Protein AF-A0A1U7GJU7-F1 (afdb_monomer)

Sequence (180 aa):
MIVLPRELLAAWSGSEGEPTSQEFPFGPDYARACQADHPAALLQVGSGLGLVVGAQEHLYPVHWIDLPAQEGVALVGWMYGDDDASFEVAALLEQDGPGWRCLDPRIDLLGGELLLLHAADIGSDLDELETFGELQAMIADAIPIRLKPGAYKLEIMEVGGDLDEDSLGCLLCRWLPADR

Foldseek 3Di:
DKKDQLVLLLQAFAWDDDPPDPPTPGGPQLVVLLVADPQKAWDDGPPFIMIRHQSPADWWQWDKDQDPQAQWIKIKTFRADDPVCPVVVNVVSNDDDDQKDWNFLKGFRQPQKMKDADSNERSPQADEDPDDDIDDHDHSYIDMDGHPGAIWTKIKGFPDPDPDNHD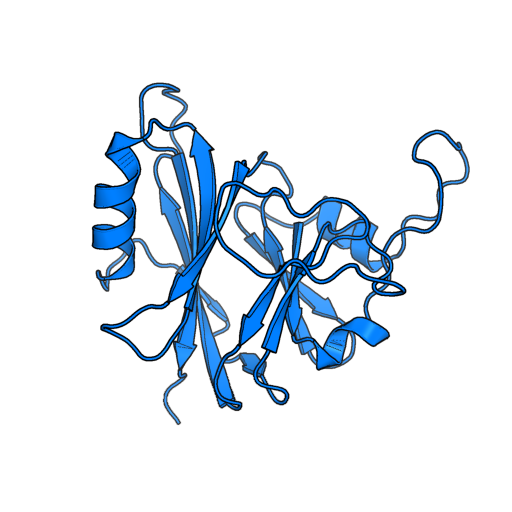TTMIMIMTGHRDD

Mean predicted aligned error: 7.02 Å

Solvent-accessible surface area (backbone atoms only — not comparable to full-atom values): 10029 Å² total; per-residue (Å²): 60,31,37,34,43,56,86,37,35,90,50,44,39,17,36,74,78,67,96,84,51,96,78,63,57,62,16,73,51,24,54,49,43,64,68,43,56,82,75,56,32,79,40,82,31,71,96,46,67,27,41,34,36,42,53,88,48,72,50,54,44,34,49,80,43,80,38,90,92,50,86,34,42,30,42,43,28,24,62,41,64,62,83,75,50,56,63,58,51,56,56,55,73,72,53,85,59,91,68,56,43,76,78,40,75,67,46,79,32,81,80,13,37,40,29,35,27,21,42,51,33,52,69,67,86,60,48,73,55,88,75,88,75,79,38,62,53,43,76,50,32,28,44,70,48,82,54,76,58,45,44,23,22,34,32,35,34,78,42,51,94,61,94,52,78,92,42,60,22,34,42,39,37,35,41,35,67,36,84,133

Radius of gyration: 15.88 Å; Cα contacts (8 Å, |Δi|>4): 392; chains: 1; bounding box: 35×41×46 Å

Nearest PDB structures (foldseek):
  7agf-assembly1_A  TM=4.950E-01  e=2.795E+00  Human adenovirus 7
  5ur4-assembly1_A  TM=2.146E-01  e=2.795E+00  Arabidopsis thaliana

Structure (mmCIF, N/CA/C/O backbone):
data_AF-A0A1U7GJU7-F1
#
_entry.id   AF-A0A1U7GJU7-F1
#
loop_
_atom_site.group_PDB
_atom_site.id
_atom_site.type_symbol
_atom_site.label_atom_id
_atom_site.label_alt_id
_atom_site.label_comp_id
_atom_site.label_asym_id
_atom_site.label_entity_id
_atom_site.label_seq_id
_atom_site.pdbx_PDB_ins_code
_atom_site.Cartn_x
_atom_site.Cartn_y
_atom_site.Cartn_z
_atom_site.occupancy
_atom_site.B_iso_or_equiv
_atom_site.auth_seq_id
_atom_site.auth_comp_id
_atom_site.auth_asym_id
_atom_site.auth_atom_id
_atom_site.pdbx_PDB_model_num
ATOM 1 N N . MET A 1 1 ? 5.448 4.996 -5.728 1.00 90.62 1 MET A N 1
ATOM 2 C CA . MET A 1 1 ? 5.725 3.698 -5.058 1.00 90.62 1 MET A CA 1
ATOM 3 C C . MET A 1 1 ? 4.500 2.802 -5.143 1.00 90.62 1 MET A C 1
ATOM 5 O O . MET A 1 1 ? 3.437 3.281 -5.533 1.00 90.62 1 MET A O 1
ATOM 9 N N . ILE A 1 2 ? 4.636 1.527 -4.781 1.00 93.88 2 ILE A N 1
ATOM 10 C CA . ILE A 1 2 ? 3.506 0.603 -4.680 1.00 93.88 2 ILE A CA 1
ATOM 11 C C . ILE A 1 2 ? 3.569 -0.219 -3.391 1.00 93.88 2 ILE A C 1
ATOM 13 O O . ILE A 1 2 ? 4.644 -0.638 -2.972 1.00 93.88 2 ILE A O 1
ATOM 17 N N . VAL A 1 3 ? 2.409 -0.450 -2.780 1.00 95.62 3 VAL A N 1
ATOM 18 C CA . VAL A 1 3 ? 2.201 -1.433 -1.720 1.00 95.62 3 VAL A CA 1
ATOM 19 C C . VAL A 1 3 ? 1.505 -2.660 -2.301 1.00 95.62 3 VAL A C 1
ATOM 21 O O . VAL A 1 3 ? 0.450 -2.534 -2.927 1.00 95.62 3 VAL A O 1
ATOM 24 N N . LEU A 1 4 ? 2.060 -3.847 -2.066 1.00 95.19 4 LEU A N 1
ATOM 25 C CA . LEU A 1 4 ? 1.534 -5.117 -2.568 1.00 95.19 4 LEU A CA 1
ATOM 26 C C . LEU A 1 4 ? 1.460 -6.174 -1.461 1.00 95.19 4 LEU A C 1
ATOM 28 O O . LEU A 1 4 ? 2.425 -6.326 -0.716 1.00 95.19 4 LEU A O 1
ATOM 32 N N . PRO A 1 5 ? 0.379 -6.971 -1.381 1.00 96.12 5 PRO A N 1
ATOM 33 C CA . PRO A 1 5 ? 0.428 -8.265 -0.706 1.00 96.12 5 PRO A CA 1
ATOM 34 C C . PRO A 1 5 ? 1.553 -9.120 -1.293 1.00 96.12 5 PRO A C 1
ATOM 36 O O . PRO A 1 5 ? 1.657 -9.238 -2.520 1.00 96.12 5 PRO A O 1
ATOM 39 N N . ARG A 1 6 ? 2.390 -9.726 -0.443 1.00 95.06 6 ARG A N 1
ATOM 40 C CA . ARG A 1 6 ? 3.557 -10.494 -0.912 1.00 95.06 6 ARG A CA 1
ATOM 41 C C . ARG A 1 6 ? 3.173 -11.594 -1.897 1.00 95.06 6 ARG A C 1
ATOM 43 O O . ARG A 1 6 ? 3.890 -11.841 -2.862 1.00 95.06 6 ARG A O 1
ATOM 50 N N . GLU A 1 7 ? 2.044 -12.255 -1.680 1.00 95.06 7 GLU A N 1
ATOM 51 C CA . GLU A 1 7 ? 1.546 -13.315 -2.556 1.00 95.06 7 GLU A CA 1
ATOM 52 C C . GLU A 1 7 ? 1.289 -12.857 -4.003 1.00 95.06 7 GLU A C 1
ATOM 54 O O . GLU A 1 7 ? 1.244 -13.694 -4.904 1.00 95.06 7 GLU A O 1
ATOM 59 N N . LEU A 1 8 ? 1.151 -11.549 -4.244 1.00 94.69 8 LEU A N 1
ATOM 60 C CA . LEU A 1 8 ? 0.961 -10.974 -5.577 1.00 94.69 8 LEU A CA 1
ATOM 61 C C . LEU A 1 8 ? 2.273 -10.552 -6.244 1.00 94.69 8 LEU A C 1
ATOM 63 O O . LEU A 1 8 ? 2.252 -10.211 -7.424 1.00 94.69 8 LEU A O 1
ATOM 67 N N . LEU A 1 9 ? 3.405 -10.601 -5.535 1.00 93.00 9 LEU A N 1
ATOM 68 C CA . LEU A 1 9 ? 4.695 -10.133 -6.044 1.00 93.00 9 LEU A CA 1
ATOM 69 C C . LEU A 1 9 ? 5.102 -10.842 -7.340 1.00 93.00 9 LEU A C 1
ATOM 71 O O . LEU A 1 9 ? 5.534 -10.202 -8.286 1.00 93.00 9 LEU A O 1
ATOM 75 N N . ALA A 1 10 ? 4.870 -12.153 -7.433 1.00 91.50 10 ALA A N 1
ATOM 76 C CA . ALA A 1 10 ? 5.176 -12.926 -8.638 1.00 91.50 10 ALA A CA 1
ATOM 77 C C . ALA A 1 10 ? 4.308 -12.554 -9.859 1.00 91.50 10 ALA A C 1
ATOM 79 O O . ALA A 1 10 ? 4.615 -12.964 -10.976 1.00 91.50 10 ALA A O 1
ATOM 80 N N . ALA A 1 11 ? 3.201 -11.835 -9.652 1.00 92.00 11 ALA A N 1
ATOM 81 C CA . ALA A 1 11 ? 2.339 -11.333 -10.716 1.00 92.00 11 ALA A CA 1
ATOM 82 C C . ALA A 1 11 ? 2.617 -9.861 -11.062 1.00 92.00 11 ALA A C 1
ATOM 84 O O . ALA A 1 11 ? 2.033 -9.355 -12.020 1.00 92.00 11 ALA A O 1
ATOM 85 N N . TRP A 1 12 ? 3.466 -9.179 -10.290 1.00 92.00 12 TRP A N 1
ATOM 86 C CA . TRP A 1 12 ? 3.839 -7.793 -10.527 1.00 92.00 12 TRP A CA 1
ATOM 87 C C . TRP A 1 12 ? 4.793 -7.684 -11.716 1.00 92.00 12 TRP A C 1
ATOM 89 O O . TRP A 1 12 ? 5.810 -8.369 -11.768 1.00 92.00 12 TRP A O 1
ATOM 99 N N . SER A 1 13 ? 4.465 -6.817 -12.676 1.00 87.25 13 SER A N 1
ATOM 100 C CA . SER A 1 13 ? 5.315 -6.547 -13.840 1.00 87.25 13 SER A CA 1
ATOM 101 C C . SER A 1 13 ? 5.858 -5.116 -13.811 1.00 87.25 13 SER A C 1
ATOM 103 O O . SER A 1 13 ? 5.287 -4.207 -14.428 1.00 87.25 13 SER A O 1
ATOM 105 N N . GLY A 1 14 ? 6.965 -4.933 -13.086 1.00 83.25 14 GLY A N 1
ATOM 106 C CA . GLY A 1 14 ? 7.751 -3.697 -13.062 1.00 83.25 14 GLY A CA 1
ATOM 107 C C . GLY A 1 14 ? 8.626 -3.497 -14.297 1.00 83.25 14 GLY A C 1
ATOM 108 O O . GLY A 1 14 ? 8.368 -4.065 -15.353 1.00 83.25 14 GLY A O 1
ATOM 109 N N . SER A 1 15 ? 9.673 -2.683 -14.194 1.00 74.31 15 SER A N 1
ATOM 110 C CA . SER A 1 15 ? 10.503 -2.319 -15.343 1.00 74.31 15 SER A CA 1
ATOM 111 C C . SER A 1 15 ? 11.876 -2.983 -15.335 1.00 74.31 15 SER A C 1
ATOM 113 O O . SER A 1 15 ? 12.668 -2.763 -14.425 1.00 74.31 15 SER A O 1
ATOM 115 N N . GLU A 1 16 ? 12.212 -3.705 -16.405 1.00 59.88 16 GLU A N 1
ATOM 116 C CA . GLU A 1 16 ? 13.584 -4.159 -16.665 1.00 59.88 16 GLU A CA 1
ATOM 117 C C . GLU A 1 16 ? 14.348 -3.093 -17.480 1.00 59.88 16 GLU A C 1
ATOM 119 O O . GLU A 1 16 ? 13.923 -2.731 -18.579 1.00 59.88 16 GLU A O 1
ATOM 124 N N . GLY A 1 17 ? 15.485 -2.593 -16.972 1.00 52.53 17 GLY A N 1
ATOM 125 C CA . GLY A 1 17 ? 16.447 -1.780 -17.742 1.00 52.53 17 GLY A CA 1
ATOM 126 C C . GLY A 1 17 ? 16.810 -0.404 -17.158 1.00 52.53 17 GLY A C 1
ATOM 127 O O . GLY A 1 17 ? 16.185 0.091 -16.224 1.00 52.53 17 GLY A O 1
ATOM 128 N N . GLU A 1 18 ? 17.847 0.232 -17.722 1.00 47.56 18 GLU A N 1
ATOM 129 C CA . GLU A 1 18 ? 18.255 1.597 -17.351 1.00 47.56 18 GLU A CA 1
ATOM 130 C C . GLU A 1 18 ? 17.304 2.659 -17.957 1.00 47.56 18 GLU A C 1
ATOM 132 O O . GLU A 1 18 ? 16.981 2.568 -19.149 1.00 47.56 18 GLU A O 1
ATOM 137 N N . PRO A 1 19 ? 16.919 3.716 -17.204 1.00 51.31 19 PRO A N 1
ATOM 138 C CA . PRO A 1 19 ? 15.978 4.768 -17.639 1.00 51.31 19 PRO A CA 1
ATOM 139 C C . PRO A 1 19 ? 16.387 5.563 -18.893 1.00 51.31 19 PRO A C 1
ATOM 141 O O . PRO A 1 19 ? 15.642 6.421 -19.361 1.00 51.31 19 PRO A O 1
ATOM 144 N N . THR A 1 20 ? 17.598 5.345 -19.407 1.00 50.84 20 THR A N 1
ATOM 145 C CA . THR A 1 20 ? 18.240 6.134 -20.467 1.00 50.84 20 THR A CA 1
ATOM 146 C C . THR A 1 20 ? 18.058 5.549 -21.872 1.00 50.84 20 THR A C 1
ATOM 148 O O . THR A 1 20 ? 18.426 6.201 -22.852 1.00 50.84 20 THR A O 1
ATOM 151 N N . SER A 1 21 ? 17.491 4.345 -22.011 1.00 50.53 21 SER A N 1
ATOM 152 C CA . SER A 1 21 ? 17.296 3.706 -23.319 1.00 50.53 21 SER A CA 1
ATOM 153 C C . SER A 1 21 ? 15.966 4.117 -23.974 1.00 50.53 21 SER A C 1
ATOM 155 O O . SER A 1 21 ? 14.909 4.099 -23.352 1.00 50.53 21 SER A O 1
ATOM 157 N N . GLN A 1 22 ? 16.000 4.491 -25.260 1.00 48.44 22 GLN A N 1
ATOM 158 C CA . GLN A 1 22 ? 14.811 4.890 -26.043 1.00 48.44 22 GLN A CA 1
ATOM 159 C C . GLN A 1 22 ? 13.812 3.741 -26.296 1.00 48.44 22 GLN A C 1
ATOM 161 O O . GLN A 1 22 ? 12.714 3.987 -26.787 1.00 48.44 22 GLN A O 1
ATOM 166 N N . GLU A 1 23 ? 14.181 2.506 -25.952 1.00 48.69 23 GLU A N 1
ATOM 167 C CA . GLU A 1 23 ? 13.377 1.288 -26.107 1.00 48.69 23 GLU A CA 1
ATOM 168 C C . GLU A 1 23 ? 12.967 0.709 -24.745 1.00 48.69 23 GLU A C 1
ATOM 170 O O . GLU A 1 23 ? 12.904 -0.502 -24.588 1.00 48.69 23 GLU A O 1
ATOM 175 N N . PHE A 1 24 ? 12.727 1.563 -23.747 1.00 52.66 24 PHE A N 1
ATOM 176 C CA . PHE A 1 24 ? 12.347 1.154 -22.395 1.00 52.66 24 PHE A CA 1
ATOM 177 C C . PHE A 1 24 ? 11.004 0.398 -22.415 1.00 52.66 24 PHE A C 1
ATOM 179 O O . PHE A 1 24 ? 9.957 1.027 -22.625 1.00 52.66 24 PHE A O 1
ATOM 186 N N . PRO A 1 25 ? 10.967 -0.933 -22.210 1.00 54.44 25 PRO A N 1
ATOM 187 C CA . PRO A 1 25 ? 9.707 -1.618 -22.035 1.00 54.44 25 PRO A CA 1
ATOM 188 C C . PRO A 1 25 ? 9.286 -1.360 -20.590 1.00 54.44 25 PRO A C 1
ATOM 190 O O . PRO A 1 25 ? 9.657 -2.103 -19.686 1.00 54.44 25 PRO A O 1
ATOM 193 N N . PHE A 1 26 ? 8.531 -0.282 -20.356 1.00 58.38 26 PHE A N 1
ATOM 194 C CA . PHE A 1 26 ? 7.799 -0.155 -19.100 1.00 58.38 26 PHE A CA 1
ATOM 195 C C . PHE A 1 26 ? 7.016 -1.455 -18.924 1.00 58.38 26 PHE A C 1
ATOM 197 O O . PHE A 1 26 ? 6.194 -1.790 -19.787 1.00 58.38 26 PHE A O 1
ATOM 204 N N . GLY A 1 27 ? 7.253 -2.194 -17.841 1.00 66.31 27 GLY A N 1
ATOM 205 C CA . GLY A 1 27 ? 6.335 -3.270 -17.505 1.00 66.31 27 GLY A CA 1
ATOM 206 C C . GLY A 1 27 ? 4.918 -2.710 -17.458 1.00 66.31 27 GLY A C 1
ATOM 207 O O . GLY A 1 27 ? 4.721 -1.560 -17.035 1.00 66.31 27 GLY A O 1
ATOM 208 N N . PRO A 1 28 ? 3.923 -3.471 -17.937 1.00 77.44 28 PRO A N 1
ATOM 209 C CA . PRO A 1 28 ? 2.564 -2.967 -18.078 1.00 77.44 28 PRO A CA 1
ATOM 210 C C . PRO A 1 28 ? 2.006 -2.431 -16.755 1.00 77.44 28 PRO A C 1
ATOM 212 O O . PRO A 1 28 ? 1.218 -1.485 -16.777 1.00 77.44 28 PRO A O 1
ATOM 215 N N . ASP A 1 29 ? 2.440 -2.968 -15.612 1.00 88.31 29 ASP A N 1
ATOM 216 C CA . ASP A 1 29 ? 1.970 -2.509 -14.309 1.00 88.31 29 ASP A CA 1
ATOM 217 C C . ASP A 1 29 ? 2.694 -1.250 -13.822 1.00 88.31 29 ASP A C 1
ATOM 219 O O . ASP A 1 29 ? 2.040 -0.361 -13.275 1.00 88.31 29 ASP A O 1
ATOM 223 N N . TYR A 1 30 ? 3.995 -1.098 -14.099 1.00 89.00 30 TYR A N 1
ATOM 224 C CA . TYR A 1 30 ? 4.699 0.154 -13.808 1.00 89.00 30 TYR A CA 1
ATOM 225 C C . TYR A 1 30 ? 4.133 1.328 -14.622 1.00 89.00 30 TYR A C 1
ATOM 227 O O . TYR A 1 30 ? 3.833 2.379 -14.058 1.00 89.00 30 TYR A O 1
ATOM 235 N N . ALA A 1 31 ? 3.887 1.140 -15.925 1.00 86.94 31 ALA A N 1
ATOM 236 C CA . ALA A 1 31 ? 3.267 2.172 -16.764 1.00 86.94 31 ALA A CA 1
ATOM 237 C C . ALA A 1 31 ? 1.892 2.605 -16.230 1.00 86.94 31 ALA A C 1
ATOM 239 O O . ALA A 1 31 ? 1.571 3.795 -16.215 1.00 86.94 31 ALA A O 1
ATOM 240 N N . ARG A 1 32 ? 1.088 1.640 -15.764 1.00 90.06 32 ARG A N 1
ATOM 241 C CA . ARG A 1 32 ? -0.196 1.909 -15.106 1.00 90.06 32 ARG A CA 1
ATOM 242 C C . ARG A 1 32 ? -0.018 2.655 -13.787 1.00 90.06 32 ARG A C 1
ATOM 244 O O . ARG A 1 32 ? -0.792 3.564 -13.515 1.00 90.06 32 ARG A O 1
ATOM 251 N N . ALA A 1 33 ? 0.989 2.309 -12.987 1.00 90.56 33 ALA A N 1
ATOM 252 C CA . ALA A 1 33 ? 1.286 3.001 -11.735 1.00 90.56 33 ALA A CA 1
ATOM 253 C C . ALA A 1 33 ? 1.692 4.464 -11.962 1.00 90.56 33 ALA A C 1
ATOM 255 O O . ALA A 1 33 ? 1.260 5.333 -11.211 1.00 90.56 33 ALA A O 1
ATOM 256 N N . CYS A 1 34 ? 2.429 4.767 -13.034 1.00 88.38 34 CYS A N 1
ATOM 257 C CA . CYS A 1 34 ? 2.734 6.148 -13.426 1.00 88.38 34 CYS A CA 1
ATOM 258 C C . CYS A 1 34 ? 1.497 6.960 -13.851 1.00 88.38 34 CYS A C 1
ATOM 260 O O . CYS A 1 34 ? 1.550 8.185 -13.859 1.00 88.38 34 CYS A O 1
ATOM 262 N N . GLN A 1 35 ? 0.403 6.298 -14.236 1.00 89.69 35 GLN A N 1
ATOM 263 C CA . GLN A 1 35 ? -0.852 6.926 -14.674 1.00 89.69 35 GLN A CA 1
ATOM 264 C C . GLN A 1 35 ? -1.945 6.874 -13.598 1.00 89.69 35 GLN A C 1
ATOM 266 O O . GLN A 1 35 ? -3.096 7.203 -13.877 1.00 89.69 35 GLN A O 1
ATOM 271 N N . ALA A 1 36 ? -1.606 6.420 -12.391 1.00 91.56 36 ALA A N 1
ATOM 272 C CA . ALA A 1 36 ? -2.541 6.284 -11.289 1.00 91.56 36 ALA A CA 1
ATOM 273 C C . ALA A 1 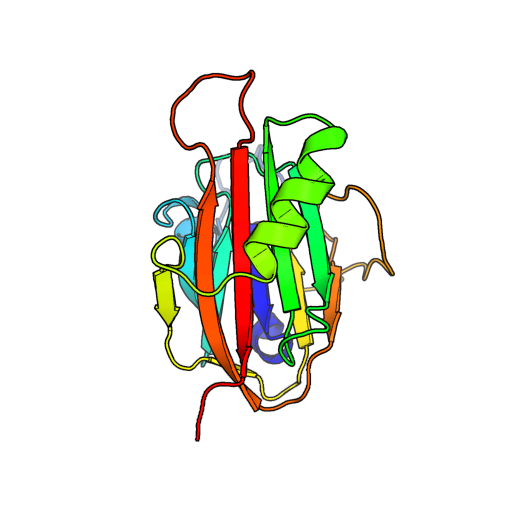36 ? -3.082 7.642 -10.811 1.00 91.56 36 ALA A C 1
ATOM 275 O O . ALA A 1 36 ? -2.379 8.658 -10.824 1.00 91.56 36 ALA A O 1
ATOM 276 N N . ASP A 1 37 ? -4.330 7.629 -10.344 1.00 89.38 37 ASP A N 1
ATOM 277 C CA . ASP A 1 37 ? -4.980 8.797 -9.755 1.00 89.38 37 ASP A CA 1
ATOM 278 C C . ASP A 1 37 ? -4.335 9.202 -8.414 1.00 89.38 37 ASP A C 1
ATOM 280 O O . ASP A 1 37 ? -3.863 8.366 -7.637 1.00 89.38 37 ASP A O 1
ATOM 284 N N . HIS A 1 38 ? -4.354 10.505 -8.129 1.00 85.00 38 HIS A N 1
ATOM 285 C CA . HIS A 1 38 ? -3.891 11.107 -6.876 1.00 85.00 38 HIS A CA 1
ATOM 286 C C . HIS A 1 38 ? -4.977 11.054 -5.773 1.00 85.00 38 HIS A C 1
ATOM 288 O O . HIS A 1 38 ? -6.169 11.108 -6.099 1.00 85.00 38 HIS A O 1
ATOM 294 N N . PRO A 1 39 ? -4.628 10.991 -4.468 1.00 88.44 39 PRO A N 1
ATOM 295 C CA . PRO A 1 39 ? -3.285 10.796 -3.886 1.00 88.44 39 PRO A CA 1
ATOM 296 C C . PRO A 1 39 ? -2.826 9.338 -3.846 1.00 88.44 39 PRO A C 1
ATOM 298 O O . PRO A 1 39 ? -1.635 9.047 -3.715 1.00 88.44 39 PRO A O 1
ATOM 301 N N . ALA A 1 40 ? -3.773 8.415 -3.984 1.00 93.44 40 ALA A N 1
ATOM 302 C CA . ALA A 1 40 ? -3.517 6.992 -4.057 1.00 93.44 40 ALA A CA 1
ATOM 303 C C . ALA A 1 40 ? -4.595 6.304 -4.895 1.00 93.44 40 ALA A C 1
ATOM 305 O O . ALA A 1 40 ? -5.772 6.687 -4.850 1.00 93.44 40 ALA A O 1
ATOM 306 N N . ALA A 1 41 ? -4.199 5.250 -5.605 1.00 94.94 41 ALA A N 1
ATOM 307 C CA . ALA A 1 41 ? -5.096 4.473 -6.449 1.00 94.94 41 ALA A CA 1
ATOM 308 C C . ALA A 1 41 ? -4.827 2.975 -6.336 1.00 94.94 41 ALA A C 1
ATOM 310 O O . ALA A 1 41 ? -3.704 2.532 -6.093 1.00 94.94 41 ALA A O 1
ATOM 311 N N . LEU A 1 42 ? -5.876 2.191 -6.561 1.00 96.25 42 LEU A N 1
ATOM 312 C CA . LEU A 1 42 ? -5.792 0.739 -6.591 1.00 96.25 42 LEU A CA 1
ATOM 313 C C . LEU A 1 42 ? -5.520 0.241 -8.003 1.00 96.25 42 LEU A C 1
ATOM 315 O O . LEU A 1 42 ? -6.125 0.694 -8.974 1.00 96.25 42 LEU A O 1
ATOM 319 N N . LEU A 1 43 ? -4.637 -0.745 -8.100 1.00 95.00 43 LEU A N 1
ATOM 320 C CA . LEU A 1 43 ? -4.306 -1.442 -9.330 1.00 95.00 43 LEU A CA 1
ATOM 321 C C . LEU A 1 43 ? -4.556 -2.937 -9.164 1.00 95.00 43 LEU A C 1
ATOM 323 O O . LEU A 1 43 ? -4.104 -3.547 -8.201 1.00 95.00 43 LEU A O 1
ATOM 327 N N . GLN A 1 44 ? -5.211 -3.551 -10.149 1.00 95.06 44 GLN A N 1
ATOM 328 C CA . GLN A 1 44 ? -5.302 -5.008 -10.230 1.00 95.06 44 GLN A CA 1
ATOM 329 C C . GLN A 1 44 ? -3.921 -5.610 -10.531 1.00 95.06 44 GLN A C 1
ATOM 331 O O . GLN A 1 44 ? -3.320 -5.265 -11.553 1.00 95.06 44 GLN A O 1
ATOM 336 N N . VAL A 1 45 ? -3.447 -6.522 -9.681 1.00 93.88 45 VAL A N 1
ATOM 337 C CA . VAL A 1 45 ? -2.179 -7.254 -9.834 1.00 93.88 45 VAL A CA 1
ATOM 338 C C . VAL A 1 45 ? -2.455 -8.737 -9.627 1.00 93.88 45 VAL A C 1
ATOM 340 O O . VAL A 1 45 ? -2.878 -9.164 -8.551 1.00 93.88 45 VAL A O 1
ATOM 343 N N . GLY A 1 46 ? -2.283 -9.537 -10.681 1.00 92.56 46 GLY A N 1
ATOM 344 C CA . GLY A 1 46 ? -2.715 -10.935 -10.672 1.00 92.56 46 GLY A CA 1
ATOM 345 C C . GLY A 1 46 ? -4.181 -11.068 -10.237 1.00 92.56 46 GL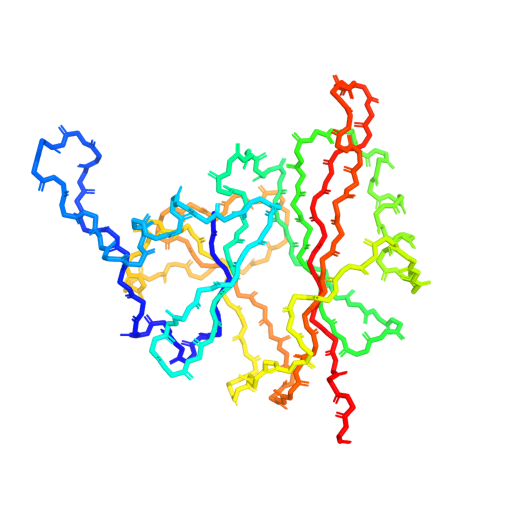Y A C 1
ATOM 346 O O . GLY A 1 46 ? -5.077 -10.463 -10.829 1.00 92.56 46 GLY A O 1
ATOM 347 N N . SER A 1 47 ? -4.428 -11.845 -9.181 1.00 93.06 47 SER A N 1
ATOM 348 C CA . SER A 1 47 ? -5.764 -12.073 -8.617 1.00 93.06 47 SER A CA 1
ATOM 349 C C . SER A 1 47 ? -6.189 -11.080 -7.530 1.00 93.06 47 SER A C 1
ATOM 351 O O . SER A 1 47 ? -7.284 -11.235 -6.998 1.00 93.06 47 SER A O 1
ATOM 353 N N . GLY A 1 48 ? -5.361 -10.094 -7.175 1.00 94.62 48 GLY A N 1
ATOM 354 C CA . GLY A 1 48 ? -5.641 -9.160 -6.082 1.00 94.62 48 GLY A CA 1
ATOM 355 C C . GLY A 1 48 ? -5.340 -7.703 -6.427 1.00 94.62 48 GLY A C 1
ATOM 356 O O . GLY A 1 48 ? -5.241 -7.331 -7.596 1.00 94.62 48 GLY A O 1
ATOM 357 N N . LEU A 1 49 ? -5.226 -6.872 -5.394 1.00 96.25 49 LEU A N 1
ATOM 358 C CA . LEU A 1 49 ? -5.065 -5.426 -5.523 1.00 96.25 49 LEU A CA 1
ATOM 359 C C . LEU A 1 49 ? -3.741 -4.962 -4.910 1.00 96.25 49 LEU A C 1
ATOM 361 O O . LEU A 1 49 ? -3.360 -5.408 -3.828 1.00 96.25 49 LEU A O 1
ATOM 365 N N . GLY A 1 50 ? -3.075 -4.040 -5.600 1.00 95.94 50 GLY A N 1
ATOM 366 C CA . GLY A 1 50 ? -1.973 -3.230 -5.090 1.00 95.94 50 GLY A CA 1
ATOM 367 C C . GLY A 1 50 ? -2.387 -1.773 -4.930 1.00 95.94 50 GLY A C 1
ATOM 368 O O . GLY A 1 50 ? -3.244 -1.288 -5.669 1.00 95.94 50 GLY A O 1
ATOM 369 N N . LEU A 1 51 ? -1.770 -1.069 -3.986 1.00 96.94 51 LEU A N 1
ATOM 370 C CA . LEU A 1 51 ? -1.994 0.355 -3.751 1.00 96.94 51 LEU A CA 1
ATOM 371 C C . LEU A 1 51 ? -0.813 1.161 -4.288 1.00 96.94 51 LEU A C 1
ATOM 373 O O . LEU A 1 51 ? 0.301 1.043 -3.788 1.00 96.94 51 LEU A O 1
ATOM 377 N N . VAL A 1 52 ? -1.059 2.017 -5.270 1.00 95.19 52 VAL A N 1
ATOM 378 C CA . VAL A 1 52 ? -0.081 2.999 -5.740 1.00 95.19 52 VAL A CA 1
ATOM 379 C C . VAL A 1 52 ? -0.187 4.253 -4.886 1.00 95.19 52 VAL A C 1
ATOM 381 O O . VAL A 1 52 ? -1.284 4.768 -4.680 1.00 95.19 52 VAL A O 1
ATOM 384 N N . VAL A 1 5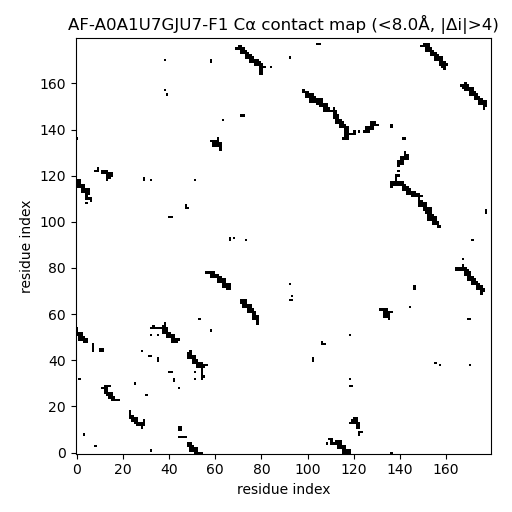3 ? 0.960 4.751 -4.427 1.00 92.44 53 VAL A N 1
ATOM 385 C CA . VAL A 1 53 ? 1.090 6.000 -3.660 1.00 92.44 53 VAL A CA 1
ATOM 386 C C . VAL A 1 53 ? 2.194 6.870 -4.255 1.00 92.44 53 VAL A C 1
ATOM 388 O O . VAL A 1 53 ? 3.196 6.343 -4.756 1.00 92.44 53 VAL A O 1
ATOM 391 N N . GLY A 1 54 ? 2.029 8.194 -4.199 1.00 84.44 54 GLY A N 1
ATOM 392 C CA . GLY A 1 54 ? 3.040 9.144 -4.682 1.00 84.44 54 GLY A CA 1
ATOM 393 C C . GLY A 1 54 ? 3.308 9.022 -6.185 1.00 84.44 54 GLY A C 1
ATOM 394 O O . GLY A 1 54 ? 4.458 8.968 -6.611 1.00 84.44 54 GLY A O 1
ATOM 395 N N . ALA A 1 55 ? 2.251 8.863 -6.993 1.00 83.31 55 ALA A N 1
ATOM 396 C CA . ALA A 1 55 ? 2.373 8.820 -8.455 1.00 83.31 55 ALA A CA 1
ATOM 397 C C . ALA A 1 55 ? 2.651 10.210 -9.057 1.00 83.31 55 ALA A C 1
ATOM 399 O O . ALA A 1 55 ? 3.333 10.311 -10.072 1.00 83.31 55 ALA A O 1
ATOM 400 N N . GLN A 1 56 ? 2.124 11.265 -8.426 1.00 78.75 56 GLN A N 1
ATOM 401 C CA . GLN A 1 56 ? 2.249 12.661 -8.871 1.00 78.75 56 GLN A CA 1
ATOM 402 C C . GLN A 1 56 ? 2.952 13.559 -7.839 1.00 78.75 56 GLN A C 1
ATOM 404 O O . GLN A 1 56 ? 3.352 14.665 -8.179 1.00 78.75 56 GLN A O 1
ATOM 409 N N . GLU A 1 57 ? 3.146 13.054 -6.619 1.00 77.44 57 GLU A N 1
ATOM 410 C CA . GLU A 1 57 ? 3.769 13.740 -5.484 1.00 77.44 57 GLU A CA 1
ATOM 411 C C . GLU A 1 57 ? 4.972 12.924 -4.997 1.00 77.44 57 GLU A C 1
ATOM 413 O O . GLU A 1 57 ? 4.918 11.688 -4.943 1.00 77.44 57 GLU A O 1
ATOM 418 N N . HIS A 1 58 ? 6.054 13.603 -4.619 1.00 78.38 58 HIS A N 1
ATOM 419 C CA . HIS A 1 58 ? 7.197 12.949 -3.991 1.00 78.38 58 HIS A CA 1
ATOM 420 C C . HIS A 1 58 ? 6.892 12.705 -2.513 1.00 78.38 58 HIS A C 1
ATOM 422 O O . HIS A 1 58 ? 6.796 13.645 -1.736 1.00 78.38 58 HIS A O 1
ATOM 428 N N . LEU A 1 59 ? 6.758 11.433 -2.130 1.00 83.81 59 LEU A N 1
ATOM 429 C CA . LEU A 1 59 ? 6.581 11.042 -0.733 1.00 83.81 59 LEU A CA 1
ATOM 430 C C . LEU A 1 59 ? 7.930 10.643 -0.127 1.00 83.81 59 LEU A C 1
ATOM 432 O O . LEU A 1 59 ? 8.502 9.622 -0.521 1.00 83.81 59 LEU A O 1
ATOM 436 N N . TYR A 1 60 ? 8.427 11.435 0.818 1.00 81.50 60 TYR A N 1
ATOM 437 C CA . TYR A 1 60 ? 9.620 11.157 1.606 1.00 81.50 60 TYR A CA 1
ATOM 438 C C . TYR A 1 60 ? 9.644 11.958 2.925 1.00 81.50 60 TYR A C 1
ATOM 440 O O . TYR A 1 60 ? 9.471 13.174 2.883 1.00 81.50 60 TYR A O 1
ATOM 448 N N . PRO A 1 61 ? 9.946 11.328 4.076 1.00 83.38 61 PRO A N 1
ATOM 449 C CA . PRO A 1 61 ? 10.150 9.890 4.263 1.00 83.38 61 PRO A CA 1
ATOM 450 C C . PRO A 1 61 ? 8.855 9.077 4.118 1.00 83.38 61 PRO A C 1
ATOM 452 O O . PRO A 1 61 ? 7.759 9.631 4.066 1.00 83.38 61 PRO A O 1
ATOM 455 N N . VAL A 1 62 ? 8.969 7.746 4.041 1.00 85.31 62 VAL A N 1
ATOM 456 C CA . VAL A 1 62 ? 7.818 6.831 4.054 1.00 85.31 62 VAL A CA 1
ATOM 457 C C . VAL A 1 62 ? 8.075 5.714 5.057 1.00 85.31 62 VAL A C 1
ATOM 459 O O . VAL A 1 62 ? 9.167 5.155 5.093 1.00 85.31 62 VAL A O 1
ATOM 462 N N . HIS A 1 63 ? 7.099 5.388 5.901 1.00 85.50 63 HIS A N 1
ATOM 463 C CA . HIS A 1 63 ? 7.276 4.332 6.896 1.00 85.50 63 HIS A CA 1
ATOM 464 C C . HIS A 1 63 ? 5.964 3.691 7.348 1.00 85.50 63 HIS A C 1
ATOM 466 O O . HIS A 1 63 ? 4.887 4.284 7.272 1.00 85.50 63 HIS A O 1
ATOM 472 N N . TRP A 1 64 ? 6.090 2.459 7.843 1.00 90.62 64 TRP A N 1
ATOM 473 C CA . TRP A 1 64 ? 5.015 1.711 8.484 1.00 90.62 64 TRP A CA 1
ATOM 474 C C . TRP A 1 64 ? 4.889 2.082 9.963 1.00 90.62 64 TRP A C 1
ATOM 476 O O . TRP A 1 64 ? 5.891 2.227 10.663 1.00 90.62 64 TRP A O 1
ATOM 486 N N . ILE A 1 65 ? 3.652 2.189 10.439 1.00 89.69 65 ILE A N 1
ATOM 487 C CA . ILE A 1 65 ? 3.290 2.421 11.836 1.00 89.69 65 ILE A CA 1
ATOM 488 C C . ILE A 1 65 ? 2.255 1.372 12.244 1.00 89.69 65 ILE A C 1
ATOM 490 O O . ILE A 1 65 ? 1.224 1.221 11.588 1.00 89.69 65 ILE A O 1
ATOM 494 N N . ASP A 1 66 ? 2.508 0.666 13.343 1.00 89.75 66 ASP A N 1
ATOM 495 C CA . ASP A 1 66 ? 1.498 -0.182 13.977 1.00 89.75 66 ASP A CA 1
ATOM 496 C C . ASP A 1 66 ? 0.416 0.688 14.624 1.00 89.75 66 ASP A C 1
ATOM 498 O O . ASP A 1 66 ? 0.724 1.673 15.295 1.00 89.75 66 ASP A O 1
ATOM 502 N N . LEU A 1 67 ? -0.853 0.308 14.479 1.00 87.69 67 LEU A N 1
ATOM 503 C CA . LEU A 1 67 ? -1.968 0.988 15.137 1.00 87.69 67 LEU A CA 1
ATOM 504 C C . LEU A 1 67 ? -2.312 0.229 16.432 1.00 87.69 67 LEU A C 1
ATOM 506 O O . LEU A 1 67 ? -2.991 -0.790 16.391 1.00 87.69 67 LEU A O 1
ATOM 510 N N . PRO A 1 68 ? -1.859 0.659 17.624 1.00 73.38 68 PRO A N 1
ATOM 511 C CA . PRO A 1 68 ? -2.097 -0.106 18.851 1.00 73.38 68 PRO A CA 1
ATOM 512 C C . PRO A 1 68 ? -3.564 -0.073 19.304 1.00 73.38 68 PRO A C 1
ATOM 514 O O . PRO A 1 68 ? -4.035 -1.013 19.943 1.00 73.38 68 PRO A O 1
ATOM 517 N N . ALA A 1 69 ? -4.293 1.002 18.985 1.00 77.44 69 ALA A N 1
ATOM 518 C CA . ALA A 1 69 ? -5.689 1.185 19.386 1.00 77.44 69 ALA A CA 1
ATOM 519 C C . ALA A 1 69 ? -6.698 0.438 18.488 1.00 77.44 69 ALA A C 1
ATOM 521 O O . ALA A 1 69 ? -7.830 0.200 18.909 1.00 77.44 69 ALA A O 1
ATOM 522 N N . GLN A 1 70 ? -6.304 0.057 17.269 1.00 77.50 70 GLN A N 1
ATOM 523 C CA . GLN A 1 70 ? -7.134 -0.642 16.282 1.00 77.50 70 GLN A CA 1
ATOM 524 C C . GLN A 1 70 ? -6.264 -1.724 15.629 1.00 77.50 70 GLN A C 1
ATOM 526 O O . GLN A 1 70 ? -5.229 -1.357 15.109 1.00 77.50 70 GLN A O 1
ATOM 531 N N . GLU A 1 71 ? -6.624 -3.019 15.638 1.00 83.12 71 GLU A N 1
ATOM 532 C CA . GLU A 1 71 ? -5.741 -4.113 15.156 1.00 83.12 71 GLU A CA 1
ATOM 533 C C . GLU A 1 71 ? -5.306 -3.970 13.670 1.00 83.12 71 GLU A C 1
ATOM 535 O O . GLU A 1 71 ? -5.810 -4.683 12.814 1.00 83.12 71 GLU A O 1
ATOM 540 N N . GLY A 1 72 ? -4.352 -3.104 13.326 1.00 89.94 72 GLY A N 1
ATOM 541 C CA . GLY A 1 72 ? -3.999 -2.782 11.942 1.00 89.94 72 GLY A CA 1
ATOM 542 C C . GLY A 1 72 ? -2.667 -2.051 11.808 1.00 89.94 72 GLY A C 1
ATOM 543 O O . GLY A 1 72 ? -1.932 -1.884 12.781 1.00 89.94 72 GLY A O 1
ATOM 544 N N . VAL A 1 73 ? -2.361 -1.620 10.585 1.00 93.75 73 VAL A N 1
ATOM 545 C CA . VAL A 1 73 ? -1.135 -0.870 10.269 1.00 93.75 73 VAL A CA 1
ATOM 546 C C . VAL A 1 73 ? -1.456 0.327 9.391 1.00 93.75 73 VAL A C 1
ATOM 548 O O . VAL A 1 73 ? -2.426 0.311 8.626 1.00 93.75 73 VAL A O 1
ATOM 551 N N . ALA A 1 74 ? -0.615 1.348 9.470 1.00 94.00 74 ALA A N 1
ATOM 552 C CA . ALA A 1 74 ? -0.650 2.504 8.600 1.00 94.00 74 ALA A CA 1
ATOM 553 C C . ALA A 1 74 ? 0.679 2.692 7.870 1.00 94.00 74 ALA A C 1
ATOM 555 O O . ALA A 1 74 ? 1.747 2.452 8.424 1.00 94.00 74 ALA A O 1
ATOM 556 N N . LEU A 1 75 ? 0.597 3.149 6.630 1.00 93.06 75 LEU A N 1
ATOM 557 C CA . LEU A 1 75 ? 1.689 3.749 5.890 1.00 93.06 75 LEU A CA 1
ATOM 558 C C . LEU A 1 75 ? 1.557 5.267 5.999 1.00 93.06 75 LEU A C 1
ATOM 560 O O . LEU A 1 75 ? 0.494 5.816 5.697 1.00 93.06 75 LEU A O 1
ATOM 564 N N . VAL A 1 76 ? 2.640 5.932 6.383 1.00 91.56 76 VAL A N 1
ATOM 565 C CA . VAL A 1 76 ? 2.750 7.392 6.388 1.00 91.56 76 VAL A CA 1
ATOM 566 C C . VAL A 1 76 ? 3.786 7.790 5.351 1.00 91.56 76 VAL A C 1
ATOM 568 O O . VAL A 1 76 ? 4.915 7.310 5.409 1.00 91.56 76 VAL A O 1
ATOM 571 N N . GLY A 1 77 ? 3.404 8.646 4.407 1.00 90.38 77 GLY A N 1
ATOM 572 C CA . GLY A 1 77 ? 4.308 9.273 3.446 1.00 90.38 77 GLY A CA 1
ATOM 573 C C . GLY A 1 77 ? 4.235 10.791 3.557 1.00 90.38 77 GLY A C 1
ATOM 574 O O . GLY A 1 77 ? 3.142 11.350 3.572 1.00 90.38 77 GLY A O 1
ATOM 575 N N . TRP A 1 78 ? 5.381 11.455 3.628 1.00 87.44 78 TRP A N 1
ATOM 576 C CA . TRP A 1 78 ? 5.465 12.904 3.823 1.00 87.44 78 TRP A CA 1
ATOM 577 C C . TRP A 1 78 ? 5.685 13.624 2.496 1.00 87.44 78 TRP A C 1
ATOM 579 O O . TRP A 1 78 ? 6.515 13.196 1.707 1.00 87.44 78 TRP A O 1
ATOM 589 N N . MET A 1 79 ? 4.944 14.698 2.243 1.00 85.38 79 MET A N 1
ATOM 590 C CA . MET A 1 79 ? 5.165 15.590 1.098 1.00 85.38 79 MET A CA 1
ATOM 591 C C . MET A 1 79 ? 6.017 16.791 1.527 1.00 85.38 79 MET A C 1
ATOM 593 O O . MET A 1 79 ? 6.974 17.151 0.848 1.00 85.38 79 MET A O 1
ATOM 597 N N . TYR A 1 80 ? 5.683 17.384 2.677 1.00 79.06 80 TYR A N 1
ATOM 598 C CA . TYR A 1 80 ? 6.392 18.496 3.315 1.00 79.06 80 TYR A CA 1
ATOM 599 C C . TYR A 1 80 ? 6.019 18.549 4.811 1.00 79.06 80 TYR A C 1
ATOM 601 O O . TYR A 1 80 ? 4.957 18.067 5.210 1.00 79.06 80 TYR A O 1
ATOM 609 N N . GLY A 1 81 ? 6.906 19.067 5.662 1.00 68.06 81 GLY A N 1
ATOM 610 C CA . GLY A 1 81 ? 6.704 19.136 7.115 1.00 68.06 81 GLY A CA 1
ATOM 611 C C . GLY A 1 81 ? 8.015 19.133 7.905 1.00 68.06 81 GLY A C 1
ATOM 612 O O . GLY A 1 81 ? 9.069 18.801 7.360 1.00 68.06 81 GLY A O 1
ATOM 613 N N . ASP A 1 82 ? 7.946 19.516 9.181 1.00 66.44 82 ASP A N 1
ATOM 614 C CA . ASP A 1 82 ? 9.060 19.467 10.133 1.00 66.44 82 ASP A CA 1
ATOM 615 C C . ASP A 1 82 ? 8.918 18.298 11.129 1.00 66.44 82 ASP A C 1
ATOM 617 O O . ASP A 1 82 ? 7.920 17.573 11.143 1.00 66.44 82 ASP A O 1
ATOM 621 N N . ASP A 1 83 ? 9.936 18.094 11.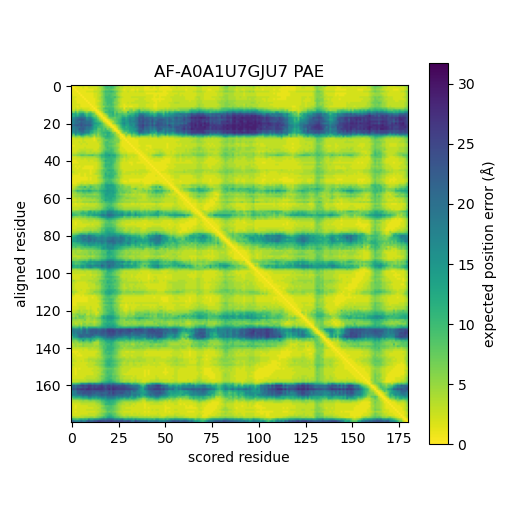968 1.00 64.44 83 ASP A N 1
ATOM 622 C CA . ASP A 1 83 ? 9.976 16.989 12.936 1.00 64.44 83 ASP A CA 1
ATOM 623 C C . ASP A 1 83 ? 8.802 17.031 13.944 1.00 64.44 83 ASP A C 1
ATOM 625 O O . ASP A 1 83 ? 8.341 15.979 14.410 1.00 64.44 83 ASP A O 1
ATOM 629 N N . ASP A 1 84 ? 8.288 18.229 14.256 1.00 64.75 84 ASP A N 1
ATOM 630 C CA . ASP A 1 84 ? 7.218 18.457 15.237 1.00 64.75 84 ASP A CA 1
ATOM 631 C C . ASP A 1 84 ? 5.852 17.943 14.738 1.00 64.75 84 ASP A C 1
ATOM 633 O O . ASP A 1 84 ? 4.996 17.546 15.541 1.00 64.75 84 ASP A O 1
ATOM 637 N N . ALA A 1 85 ? 5.668 17.825 13.421 1.00 68.88 85 ALA A N 1
ATOM 638 C CA . ALA A 1 85 ? 4.447 17.307 12.807 1.00 68.88 85 ALA A CA 1
ATOM 639 C C . ALA A 1 85 ? 4.178 15.811 13.087 1.00 68.88 85 ALA A C 1
ATOM 641 O O . ALA A 1 85 ? 3.059 15.318 12.904 1.00 68.88 85 ALA A O 1
ATOM 642 N N . SER A 1 86 ? 5.170 15.061 13.580 1.00 70.06 86 SER A N 1
ATOM 643 C CA . SER A 1 86 ? 5.031 13.625 13.879 1.00 70.06 86 SER A CA 1
ATOM 644 C C . SER A 1 86 ? 3.959 13.329 14.939 1.00 70.06 86 SER A C 1
ATOM 646 O O . SER A 1 86 ? 3.256 12.317 14.857 1.00 70.06 86 SER A O 1
ATOM 648 N N . PHE A 1 87 ? 3.803 14.210 15.936 1.00 67.81 87 PHE A N 1
ATOM 649 C CA . PHE A 1 87 ? 2.786 14.047 16.982 1.00 67.81 87 PHE A CA 1
ATOM 650 C C . PHE A 1 87 ? 1.366 14.255 16.437 1.00 67.81 87 PHE A C 1
ATOM 652 O O . PHE A 1 87 ? 0.430 13.564 16.845 1.00 67.81 87 PHE A O 1
ATOM 659 N N . GLU A 1 88 ? 1.208 15.175 15.486 1.00 78.88 88 GLU A N 1
ATOM 660 C CA . GLU A 1 88 ? -0.074 15.445 14.837 1.00 78.88 88 GLU A CA 1
ATOM 661 C C . GLU A 1 88 ? -0.524 14.252 13.988 1.00 78.88 88 GLU A C 1
ATOM 663 O O . GLU A 1 88 ? -1.683 13.842 14.065 1.00 78.88 88 GLU A O 1
ATOM 668 N N . VAL A 1 89 ? 0.403 13.616 13.263 1.00 84.62 89 VAL A N 1
ATOM 669 C CA . VAL A 1 89 ? 0.115 12.402 12.483 1.00 84.62 89 VAL A CA 1
ATOM 670 C C . VAL A 1 89 ? -0.350 11.251 13.373 1.00 84.62 89 VAL A C 1
ATOM 672 O O . VAL A 1 89 ? -1.345 10.601 13.052 1.00 84.62 89 VAL A O 1
ATOM 675 N N . ALA A 1 90 ? 0.307 11.013 14.512 1.00 83.19 90 ALA A N 1
ATOM 676 C CA . ALA A 1 90 ? -0.121 9.971 15.448 1.00 83.19 90 ALA A CA 1
ATOM 677 C C . ALA A 1 90 ? -1.566 10.201 15.926 1.00 83.19 90 ALA A C 1
ATOM 679 O O . ALA A 1 90 ? -2.382 9.278 15.915 1.00 83.19 90 ALA A O 1
ATOM 680 N N . ALA A 1 91 ? -1.916 11.449 16.254 1.00 83.44 91 ALA A N 1
ATOM 681 C CA . ALA A 1 91 ? -3.275 11.805 16.646 1.00 83.44 91 ALA A CA 1
ATOM 682 C C . ALA A 1 91 ? -4.295 11.619 15.506 1.00 83.44 91 ALA A C 1
ATOM 684 O O . ALA A 1 91 ? -5.432 11.232 15.771 1.00 83.44 91 ALA A O 1
ATOM 685 N N . LEU A 1 92 ? -3.915 11.874 14.249 1.00 87.75 92 LEU A N 1
ATOM 686 C CA . LEU A 1 92 ? -4.775 11.660 13.077 1.00 87.75 92 LEU A CA 1
ATOM 687 C C . LEU A 1 92 ? -5.011 10.172 12.788 1.00 87.75 92 LEU A C 1
ATOM 689 O O . LEU A 1 92 ? -6.119 9.786 12.412 1.00 87.75 92 LEU A O 1
ATOM 693 N N . LEU A 1 93 ? -3.997 9.329 12.996 1.00 88.00 93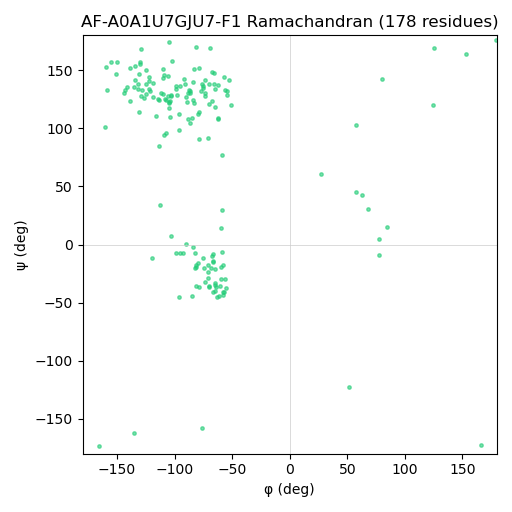 LEU A N 1
ATOM 694 C CA . LEU A 1 93 ? -4.099 7.877 12.824 1.00 88.00 93 LEU A CA 1
ATOM 695 C C . LEU A 1 93 ? -5.071 7.231 13.820 1.00 88.00 93 LEU A C 1
ATOM 697 O O . LEU A 1 93 ? -5.758 6.270 13.467 1.00 88.00 93 LEU A O 1
ATOM 701 N N . GLU A 1 94 ? -5.162 7.776 15.033 1.00 82.06 94 GLU A N 1
ATOM 702 C CA . GLU A 1 94 ? -6.073 7.305 16.084 1.00 82.06 94 GLU A CA 1
ATOM 703 C C . GLU A 1 94 ? -7.522 7.792 15.913 1.00 82.06 94 GLU A C 1
ATOM 705 O O . GLU A 1 94 ? -8.438 7.247 16.535 1.00 82.06 94 GLU A O 1
ATOM 710 N N . GLN A 1 95 ? -7.759 8.809 15.082 1.00 80.50 95 GLN A N 1
ATOM 711 C CA . GLN A 1 95 ? -9.087 9.378 14.877 1.00 80.50 95 GLN A CA 1
ATOM 712 C C . GLN A 1 95 ? -9.866 8.622 13.796 1.00 80.50 95 GLN A C 1
ATOM 714 O O . GLN A 1 95 ? -9.410 8.456 12.665 1.00 80.50 95 GLN A O 1
ATOM 719 N N . ASP A 1 96 ? -11.102 8.243 14.118 1.00 76.75 96 ASP A N 1
ATOM 720 C CA . ASP A 1 96 ? -12.121 7.955 13.111 1.00 76.75 96 ASP A CA 1
ATOM 721 C C . ASP A 1 96 ? -12.859 9.249 12.770 1.00 76.75 96 ASP A C 1
ATOM 723 O O . ASP A 1 96 ? -13.295 9.989 13.656 1.00 76.75 96 ASP A O 1
ATOM 727 N N . GLY A 1 97 ? -13.003 9.552 11.480 1.00 74.94 97 GLY A N 1
ATOM 728 C CA . GLY A 1 97 ? -13.559 10.838 11.084 1.00 74.94 97 GLY A CA 1
ATOM 729 C C . GLY A 1 97 ? -13.654 11.069 9.578 1.00 74.94 97 GLY A C 1
ATOM 730 O O . GLY A 1 97 ? -13.205 10.244 8.784 1.00 74.94 97 GLY A O 1
ATOM 731 N N . PRO A 1 98 ? -14.238 12.212 9.178 1.00 70.06 98 PRO A N 1
ATOM 732 C CA . PRO A 1 98 ? -14.582 12.522 7.789 1.00 70.06 98 PRO A CA 1
ATOM 733 C C . PRO A 1 98 ? -13.378 12.728 6.854 1.00 70.06 98 PRO A C 1
ATOM 735 O O . PRO A 1 98 ? -13.581 12.812 5.648 1.00 70.06 98 PRO A O 1
ATOM 738 N N . GLY A 1 99 ? -12.153 12.820 7.384 1.00 85.81 99 GLY A N 1
ATOM 739 C CA . GLY A 1 99 ? -10.926 12.918 6.582 1.00 85.81 99 GLY A CA 1
ATOM 740 C C . GLY A 1 99 ? -10.506 11.597 5.931 1.00 85.81 99 GLY A C 1
ATOM 741 O O . GLY A 1 99 ? -9.782 11.605 4.939 1.00 85.81 99 GLY A O 1
ATOM 742 N N . TRP A 1 100 ? -10.994 10.463 6.444 1.00 92.44 100 TRP A N 1
ATOM 743 C CA . TRP A 1 100 ? -10.705 9.150 5.879 1.00 92.44 100 TRP A CA 1
ATOM 744 C C . TRP A 1 100 ? -11.649 8.821 4.724 1.00 92.44 100 TRP A C 1
ATOM 746 O O . TRP A 1 100 ? -12.872 8.779 4.870 1.00 92.44 100 TRP A O 1
ATOM 756 N N . ARG A 1 101 ? -11.065 8.506 3.570 1.00 93.44 101 ARG A N 1
ATOM 757 C CA . ARG A 1 101 ? -11.758 7.971 2.402 1.00 93.44 101 ARG A CA 1
ATOM 758 C C . ARG A 1 101 ? -11.460 6.485 2.271 1.00 93.44 101 ARG A C 1
ATOM 760 O O . ARG A 1 101 ? -10.310 6.089 2.113 1.00 93.44 101 ARG A O 1
ATOM 767 N N . CYS A 1 102 ? -12.502 5.662 2.275 1.00 94.75 102 CYS A N 1
ATOM 768 C CA . CYS A 1 102 ? -12.367 4.243 1.965 1.00 94.75 102 CYS A CA 1
ATOM 769 C C . CYS A 1 102 ? -12.048 4.063 0.471 1.00 94.75 102 CYS A C 1
ATOM 771 O O . CYS A 1 102 ? -12.811 4.522 -0.382 1.00 94.75 102 CYS A O 1
ATOM 773 N N . LEU A 1 103 ? -10.912 3.428 0.170 1.00 95.00 103 LEU A N 1
ATOM 774 C CA . LEU A 1 103 ? -10.540 3.034 -1.191 1.00 95.00 103 LEU A CA 1
ATOM 775 C C . LEU A 1 103 ? -11.148 1.690 -1.564 1.00 95.00 103 LEU A C 1
ATOM 777 O O . LEU A 1 103 ? -11.692 1.547 -2.654 1.00 95.00 103 LEU A O 1
ATOM 781 N N . ASP A 1 104 ? -11.071 0.731 -0.645 1.00 95.81 104 ASP A N 1
ATOM 782 C CA . ASP A 1 104 ? -11.698 -0.572 -0.799 1.00 95.81 104 ASP A CA 1
ATOM 783 C C . ASP A 1 104 ? -12.207 -1.059 0.563 1.00 95.81 104 ASP A C 1
ATOM 785 O O . ASP A 1 104 ? -11.462 -1.013 1.552 1.00 95.81 104 ASP A O 1
ATOM 789 N N . PRO A 1 105 ? -13.472 -1.503 0.659 1.00 94.19 105 PRO A N 1
ATOM 790 C CA . PRO A 1 105 ? -14.023 -1.996 1.912 1.00 94.19 105 PRO A CA 1
ATOM 791 C C . PRO A 1 105 ? -13.436 -3.350 2.331 1.00 94.19 105 PRO A C 1
ATOM 793 O O . PRO A 1 105 ? -13.609 -3.741 3.487 1.00 94.19 105 PRO A O 1
ATOM 796 N N . ARG A 1 106 ? -12.800 -4.089 1.412 1.00 95.06 106 ARG A N 1
ATOM 797 C CA . ARG A 1 106 ? -12.344 -5.457 1.631 1.00 95.06 106 ARG A CA 1
ATOM 798 C C . ARG A 1 106 ? -11.249 -5.906 0.645 1.00 95.06 106 ARG A C 1
ATOM 800 O O . ARG A 1 106 ? -11.526 -6.433 -0.429 1.00 95.06 106 ARG A O 1
ATOM 807 N N . ILE A 1 107 ? -10.009 -5.885 1.119 1.00 94.06 107 ILE A N 1
ATOM 808 C CA . ILE A 1 107 ? -8.841 -6.516 0.502 1.00 94.06 107 ILE A CA 1
ATOM 809 C C . ILE A 1 107 ? -8.486 -7.771 1.300 1.00 94.06 107 ILE A C 1
ATOM 811 O O . ILE A 1 107 ? -8.244 -7.700 2.505 1.00 94.06 107 ILE A O 1
ATOM 815 N N . ASP A 1 108 ? -8.449 -8.926 0.641 1.00 94.38 108 ASP A N 1
ATOM 816 C CA . ASP A 1 108 ? -8.015 -10.170 1.274 1.00 94.38 108 ASP A CA 1
ATOM 817 C C . ASP A 1 108 ? -6.475 -10.269 1.248 1.00 94.38 108 ASP A C 1
ATOM 819 O O . ASP A 1 108 ? -5.850 -10.251 0.189 1.00 94.38 108 ASP A O 1
ATOM 823 N N . LEU A 1 109 ? -5.877 -10.390 2.433 1.00 94.12 109 LEU A N 1
ATOM 824 C CA . LEU A 1 109 ? -4.457 -10.639 2.687 1.00 94.12 109 LEU A CA 1
ATOM 825 C C . LEU A 1 109 ? -4.312 -12.078 3.183 1.00 94.12 109 LEU A C 1
ATOM 827 O O . LEU A 1 109 ? -4.506 -12.371 4.364 1.00 94.12 109 LEU A O 1
ATOM 831 N N . LEU A 1 110 ? -4.000 -13.000 2.278 1.00 92.88 110 LEU A N 1
ATOM 832 C CA . LEU A 1 110 ? -3.911 -14.427 2.588 1.00 92.88 110 LEU A CA 1
ATOM 833 C C . LEU A 1 110 ? -2.591 -14.765 3.283 1.00 92.88 110 LEU A C 1
ATOM 835 O O . LEU A 1 110 ? -2.565 -15.621 4.168 1.00 92.88 110 LEU A O 1
ATOM 839 N N . GLY A 1 111 ? -1.506 -14.095 2.885 1.00 93.12 111 GLY A N 1
ATOM 840 C CA . GLY A 1 111 ? -0.172 -14.284 3.458 1.00 93.12 111 GLY A CA 1
ATOM 841 C C . GLY A 1 111 ? 0.063 -13.513 4.757 1.00 93.12 111 GLY A C 1
ATOM 842 O O . GLY A 1 111 ? 0.940 -13.888 5.532 1.00 93.12 111 GLY A O 1
ATOM 843 N N . GLY A 1 112 ? -0.730 -12.466 5.016 1.00 93.06 112 GLY A N 1
ATOM 844 C CA . GLY A 1 112 ? -0.529 -11.581 6.165 1.00 93.06 112 GLY A CA 1
ATOM 845 C C . GLY A 1 112 ? 0.748 -10.744 6.058 1.00 93.06 112 GLY A C 1
ATOM 846 O O . GLY A 1 112 ? 1.367 -10.440 7.070 1.00 93.06 112 GLY A O 1
ATOM 847 N N . GLU A 1 113 ? 1.185 -10.385 4.852 1.00 94.56 113 GLU A N 1
ATOM 848 C CA . GLU A 1 113 ? 2.349 -9.516 4.680 1.00 94.56 113 GLU A CA 1
ATOM 849 C C . GLU A 1 113 ? 2.146 -8.559 3.504 1.00 94.56 113 GLU A C 1
ATOM 851 O O . GLU A 1 113 ? 1.727 -8.972 2.420 1.00 94.56 113 GLU A O 1
ATOM 856 N N . LEU A 1 114 ? 2.440 -7.280 3.735 1.00 95.50 114 LEU A N 1
ATOM 857 C CA . LEU A 1 114 ? 2.476 -6.235 2.715 1.00 95.50 114 LEU A CA 1
ATOM 858 C C . LEU A 1 114 ? 3.924 -5.814 2.473 1.00 95.50 114 LEU A C 1
ATOM 860 O O . LEU A 1 114 ? 4.725 -5.765 3.404 1.00 95.50 114 LEU A O 1
ATOM 864 N N . LEU A 1 115 ? 4.236 -5.467 1.230 1.00 94.12 115 LEU A N 1
ATOM 865 C CA . LEU A 1 115 ? 5.530 -4.956 0.794 1.00 94.12 115 LEU A CA 1
ATOM 866 C C . LEU A 1 115 ? 5.345 -3.557 0.236 1.00 94.12 115 LEU A C 1
ATOM 868 O O . LEU A 1 115 ? 4.528 -3.377 -0.663 1.00 94.12 115 LEU A O 1
ATOM 872 N N . LEU A 1 116 ? 6.112 -2.590 0.730 1.00 93.62 116 LEU A N 1
ATOM 873 C CA . LEU A 1 116 ? 6.315 -1.322 0.038 1.00 93.62 116 LEU A CA 1
ATOM 874 C C . LEU A 1 116 ? 7.532 -1.453 -0.883 1.00 93.62 116 LEU A C 1
ATOM 876 O O . LEU A 1 116 ? 8.612 -1.817 -0.421 1.00 93.62 116 LEU A O 1
ATOM 880 N N . LEU A 1 117 ? 7.341 -1.125 -2.159 1.00 91.00 117 LEU A N 1
ATOM 881 C CA . LEU A 1 117 ? 8.348 -1.203 -3.215 1.00 91.00 117 LEU A CA 1
ATOM 882 C C . LEU A 1 117 ? 8.417 0.106 -4.003 1.00 91.00 117 LEU A C 1
ATOM 884 O O . LEU A 1 117 ? 7.426 0.845 -4.144 1.00 91.00 117 LEU A O 1
ATOM 888 N N . HIS A 1 118 ? 9.558 0.341 -4.646 1.00 89.56 118 HIS A N 1
ATOM 889 C CA . HIS A 1 118 ? 9.573 1.230 -5.797 1.00 89.56 118 HIS A CA 1
ATOM 890 C C . HIS A 1 118 ? 8.730 0.615 -6.928 1.00 89.56 118 HIS A C 1
ATOM 892 O O . HIS A 1 118 ? 8.866 -0.556 -7.255 1.00 89.56 118 HIS A O 1
ATOM 898 N N . ALA A 1 119 ? 7.857 1.393 -7.575 1.00 88.25 119 ALA A N 1
ATOM 899 C CA . ALA A 1 119 ? 6.953 0.834 -8.592 1.00 88.25 119 ALA A CA 1
ATOM 900 C C . ALA A 1 119 ? 7.688 0.375 -9.869 1.00 88.25 119 ALA A C 1
ATOM 902 O O . ALA A 1 119 ? 7.166 -0.418 -10.639 1.00 88.25 119 ALA A O 1
ATOM 903 N N . ALA A 1 120 ? 8.902 0.866 -10.113 1.00 86.75 120 ALA A N 1
ATOM 904 C CA . ALA A 1 120 ? 9.723 0.356 -11.211 1.00 86.75 120 ALA A CA 1
ATOM 905 C C . ALA A 1 120 ? 10.346 -1.019 -10.909 1.00 86.75 120 ALA A C 1
ATOM 907 O O . ALA A 1 120 ? 10.879 -1.631 -11.827 1.00 86.75 120 ALA A O 1
ATOM 908 N N . ASP A 1 121 ? 10.293 -1.497 -9.664 1.00 85.12 121 ASP A N 1
ATOM 909 C CA . ASP A 1 121 ? 10.895 -2.767 -9.271 1.00 85.12 121 ASP A CA 1
ATOM 910 C C . ASP A 1 121 ? 10.210 -3.956 -9.952 1.00 85.12 121 ASP A C 1
ATOM 912 O O . ASP A 1 121 ? 8.986 -3.983 -10.053 1.00 85.12 121 ASP A O 1
ATOM 916 N N . ILE A 1 122 ? 10.986 -4.936 -10.411 1.00 83.38 122 ILE A N 1
ATOM 917 C CA . ILE A 1 122 ? 10.493 -6.139 -11.100 1.00 83.38 122 ILE A CA 1
ATOM 918 C C . ILE A 1 122 ? 10.007 -7.235 -10.141 1.00 83.38 122 ILE A C 1
ATOM 920 O O . ILE A 1 122 ? 9.429 -8.223 -10.580 1.00 83.38 122 ILE A O 1
ATOM 924 N N . GLY A 1 123 ? 10.213 -7.064 -8.837 1.00 80.00 123 GLY A N 1
ATOM 925 C CA . GLY A 1 123 ? 9.780 -7.972 -7.781 1.00 80.00 123 GLY A CA 1
ATOM 926 C C . GLY A 1 123 ? 10.640 -9.228 -7.622 1.00 80.00 123 GLY A C 1
ATOM 927 O O . GLY A 1 123 ? 10.295 -10.098 -6.822 1.00 80.00 123 GLY A O 1
ATOM 928 N N . SER A 1 124 ? 11.745 -9.343 -8.362 1.00 78.94 124 SER A N 1
ATOM 929 C CA . SER A 1 124 ? 12.750 -10.399 -8.201 1.00 78.94 124 SER A CA 1
ATOM 930 C C . SER A 1 124 ? 14.011 -9.847 -7.544 1.00 78.94 124 SER A C 1
ATOM 932 O O . SER A 1 124 ? 14.402 -8.727 -7.848 1.00 78.94 124 SER A O 1
ATOM 934 N N . ASP A 1 125 ? 14.669 -10.661 -6.714 1.00 77.94 125 ASP A N 1
ATOM 935 C CA . ASP A 1 125 ? 15.941 -10.321 -6.054 1.00 77.94 125 ASP A CA 1
ATOM 936 C C . ASP A 1 125 ? 15.872 -9.049 -5.187 1.00 77.94 125 ASP A C 1
ATOM 938 O O . ASP A 1 125 ? 16.750 -8.194 -5.239 1.00 77.94 125 ASP A O 1
ATOM 942 N N . LEU A 1 126 ? 14.806 -8.940 -4.388 1.00 83.25 126 LEU A N 1
ATOM 943 C CA . LEU A 1 126 ? 14.594 -7.832 -3.458 1.00 83.25 126 LEU A CA 1
ATOM 944 C C . LEU A 1 126 ? 15.486 -7.949 -2.219 1.00 83.25 126 LEU A C 1
ATOM 946 O O . LEU A 1 126 ? 15.523 -9.002 -1.572 1.00 83.25 126 LEU A O 1
ATOM 950 N N . ASP A 1 127 ? 16.099 -6.835 -1.833 1.00 83.62 127 ASP A N 1
ATOM 951 C CA . ASP A 1 127 ? 16.736 -6.660 -0.536 1.00 83.62 127 ASP A CA 1
ATOM 952 C C . ASP A 1 127 ? 15.678 -6.225 0.491 1.00 83.62 127 ASP A C 1
ATOM 954 O O . ASP A 1 127 ? 15.135 -5.118 0.456 1.00 83.62 127 ASP A O 1
ATOM 958 N N . GLU A 1 128 ? 15.341 -7.132 1.413 1.00 86.38 128 GLU A N 1
ATOM 959 C CA . GLU A 1 128 ? 14.383 -6.842 2.480 1.00 86.38 128 GLU A CA 1
ATOM 960 C C . GLU A 1 128 ? 15.053 -6.044 3.596 1.00 86.38 128 GLU A C 1
ATOM 962 O O . GLU A 1 128 ? 15.931 -6.536 4.310 1.00 86.38 128 GLU A O 1
ATOM 967 N N . LEU A 1 129 ? 14.610 -4.801 3.761 1.00 82.12 129 LEU A N 1
ATOM 968 C CA . LEU A 1 129 ? 15.169 -3.897 4.750 1.00 82.12 129 LEU A CA 1
ATOM 969 C C . LEU A 1 129 ? 14.447 -4.077 6.088 1.00 82.12 129 LEU A C 1
ATOM 971 O O . LEU A 1 129 ? 13.296 -3.669 6.269 1.00 82.12 129 LEU A O 1
ATOM 975 N N . GLU A 1 130 ? 15.148 -4.678 7.055 1.00 67.62 130 GLU A N 1
ATOM 976 C CA . GLU A 1 130 ? 14.706 -4.716 8.447 1.00 67.62 130 GLU A CA 1
ATOM 977 C C . GLU A 1 130 ? 14.833 -3.315 9.076 1.00 67.62 130 GLU A C 1
ATOM 979 O O . GLU A 1 130 ? 15.823 -2.966 9.714 1.00 67.62 130 GLU A O 1
ATOM 984 N N . THR A 1 131 ? 13.737 -2.564 8.986 1.00 61.62 131 THR A N 1
ATOM 985 C CA . THR A 1 131 ? 13.243 -1.569 9.956 1.00 61.62 131 THR A CA 1
ATOM 986 C C . THR A 1 131 ? 13.792 -0.132 10.059 1.00 61.62 131 THR A C 1
ATOM 988 O O . THR A 1 131 ? 14.986 0.131 10.085 1.00 61.62 131 THR A O 1
ATOM 991 N N . PHE A 1 132 ? 12.798 0.739 10.319 1.00 47.56 132 PHE A N 1
ATOM 992 C CA . PHE A 1 132 ? 12.739 1.967 11.133 1.00 47.56 132 PHE A CA 1
ATOM 993 C C . PHE A 1 132 ? 13.710 3.119 10.825 1.00 47.56 132 PHE A C 1
ATOM 995 O O . PHE A 1 132 ? 14.837 3.161 11.308 1.00 47.56 132 PHE A O 1
ATOM 1002 N N . GLY A 1 133 ? 13.164 4.142 10.159 1.00 50.25 133 GLY A N 1
ATOM 1003 C CA . GLY A 1 133 ? 13.787 5.451 9.956 1.00 50.25 133 GLY A CA 1
ATOM 1004 C C . GLY A 1 133 ? 13.857 5.801 8.477 1.00 50.25 133 GLY A C 1
ATOM 1005 O O . GLY A 1 133 ? 14.428 5.047 7.712 1.00 50.25 133 GLY A O 1
ATOM 1006 N N . GLU A 1 134 ? 13.219 6.908 8.100 1.00 54.03 134 GLU A N 1
ATOM 1007 C CA . GLU A 1 134 ? 13.388 7.680 6.857 1.00 54.03 134 GLU A CA 1
ATOM 1008 C C . GLU A 1 134 ? 13.885 6.954 5.592 1.00 54.03 134 GLU A C 1
ATOM 1010 O O . GLU A 1 134 ? 14.913 7.319 5.028 1.00 54.03 134 GLU A O 1
ATOM 1015 N N . LEU A 1 135 ? 13.158 5.954 5.089 1.00 60.12 135 LEU A N 1
ATOM 1016 C CA . LEU A 1 135 ? 13.522 5.321 3.819 1.00 60.12 135 LEU A CA 1
ATOM 1017 C C . LEU A 1 135 ? 12.456 5.579 2.757 1.00 60.12 135 LEU A C 1
ATOM 1019 O O . LEU A 1 135 ? 11.276 5.284 2.930 1.00 60.12 135 LEU A O 1
ATOM 1023 N N . GLN A 1 136 ? 12.893 6.123 1.623 1.00 68.00 136 GLN A N 1
ATOM 1024 C CA . GLN A 1 136 ? 12.191 5.917 0.365 1.00 68.00 136 GLN A CA 1
ATOM 1025 C C . GLN A 1 136 ? 12.479 4.477 -0.054 1.00 68.00 136 GLN A C 1
ATOM 1027 O O . GLN A 1 136 ? 13.646 4.095 -0.076 1.00 68.00 136 GLN A O 1
ATOM 1032 N N . ALA A 1 137 ? 11.464 3.683 -0.403 1.00 71.75 137 ALA A N 1
ATOM 1033 C CA . ALA A 1 137 ? 11.731 2.406 -1.062 1.00 71.75 137 ALA A CA 1
ATOM 1034 C C . ALA A 1 137 ? 12.420 2.697 -2.406 1.00 71.75 137 ALA A C 1
ATOM 1036 O O . ALA A 1 137 ? 11.790 3.257 -3.314 1.00 71.75 137 ALA A O 1
ATOM 1037 N N . MET A 1 138 ? 13.713 2.379 -2.507 1.00 79.94 138 MET A N 1
ATOM 1038 C CA . MET A 1 138 ? 14.468 2.499 -3.750 1.00 79.94 138 MET A CA 1
ATOM 1039 C C . MET A 1 138 ? 14.203 1.282 -4.639 1.00 79.94 138 MET A C 1
ATOM 1041 O O . MET A 1 138 ? 13.562 0.310 -4.243 1.00 79.94 138 MET A O 1
ATOM 1045 N N . ILE A 1 139 ? 14.660 1.350 -5.888 1.00 80.44 139 ILE A N 1
ATOM 1046 C CA . ILE A 1 139 ? 14.674 0.170 -6.759 1.00 80.44 139 ILE A CA 1
ATOM 1047 C C . ILE A 1 139 ? 15.590 -0.884 -6.118 1.00 80.44 139 ILE A C 1
ATOM 1049 O O . ILE A 1 139 ? 16.680 -0.530 -5.676 1.00 80.44 139 ILE A O 1
ATOM 1053 N N . ALA A 1 140 ? 15.153 -2.142 -6.139 1.00 81.94 140 ALA A N 1
ATOM 1054 C CA . ALA A 1 140 ? 15.690 -3.322 -5.462 1.00 81.94 140 ALA A CA 1
ATOM 1055 C C . ALA A 1 140 ? 15.375 -3.436 -3.960 1.00 81.94 140 ALA A C 1
ATOM 1057 O O . ALA A 1 140 ? 15.588 -4.505 -3.392 1.00 81.94 140 ALA A O 1
ATOM 1058 N N . ASP A 1 141 ? 14.805 -2.406 -3.326 1.00 85.44 141 ASP A N 1
ATOM 1059 C CA . ASP A 1 141 ? 14.434 -2.467 -1.911 1.00 85.44 141 ASP A CA 1
ATOM 1060 C C . ASP A 1 141 ? 12.991 -2.942 -1.720 1.00 85.44 141 ASP A C 1
ATOM 1062 O O . ASP A 1 141 ? 12.058 -2.518 -2.415 1.00 85.44 141 ASP A O 1
ATOM 1066 N N . ALA A 1 142 ? 12.788 -3.739 -0.672 1.00 89.44 142 ALA A N 1
ATOM 1067 C CA . ALA A 1 142 ? 11.470 -4.036 -0.137 1.00 89.44 142 ALA A CA 1
ATOM 1068 C C . ALA A 1 142 ? 11.385 -3.715 1.350 1.00 89.44 142 ALA A C 1
ATOM 1070 O O . ALA A 1 142 ? 12.201 -4.173 2.150 1.00 89.44 142 ALA A O 1
ATOM 1071 N N . ILE A 1 143 ? 10.349 -2.964 1.729 1.00 91.06 143 ILE A N 1
ATOM 1072 C CA . ILE A 1 143 ? 10.066 -2.632 3.129 1.00 91.06 143 ILE A CA 1
ATOM 1073 C C . ILE A 1 143 ? 8.808 -3.405 3.560 1.00 91.06 143 ILE A C 1
ATOM 1075 O O . ILE A 1 143 ? 7.685 -2.948 3.294 1.00 91.06 143 ILE A O 1
ATOM 1079 N N . PRO A 1 144 ? 8.967 -4.594 4.175 1.00 92.62 144 PRO A N 1
ATOM 1080 C CA . PRO A 1 144 ? 7.847 -5.439 4.560 1.00 92.62 144 PRO A CA 1
ATOM 1081 C C . PRO A 1 144 ? 7.168 -4.964 5.850 1.00 92.62 144 PRO A C 1
ATOM 1083 O O . PRO A 1 144 ? 7.806 -4.426 6.755 1.00 92.62 144 PRO A O 1
ATOM 1086 N N . ILE A 1 145 ? 5.873 -5.253 5.973 1.00 92.88 145 ILE A N 1
ATOM 1087 C CA . ILE A 1 145 ? 5.130 -5.197 7.234 1.00 92.88 145 ILE A CA 1
ATOM 1088 C C . ILE A 1 145 ? 4.256 -6.440 7.376 1.00 92.88 145 ILE A C 1
ATOM 1090 O O . ILE A 1 145 ? 3.578 -6.867 6.436 1.00 92.88 145 ILE A O 1
ATOM 1094 N N . ARG A 1 146 ? 4.269 -7.031 8.573 1.00 92.88 146 ARG A N 1
ATOM 1095 C CA . ARG A 1 146 ? 3.490 -8.230 8.887 1.00 92.88 146 ARG A CA 1
ATOM 1096 C C . ARG A 1 146 ? 2.165 -7.869 9.534 1.00 92.88 146 ARG A C 1
ATOM 1098 O O . ARG A 1 146 ? 2.095 -7.063 10.452 1.00 92.88 146 ARG A O 1
ATOM 1105 N N . LEU A 1 147 ? 1.130 -8.553 9.083 1.00 91.81 147 LEU A N 1
ATOM 1106 C CA . LEU A 1 147 ? -0.253 -8.471 9.520 1.00 91.81 147 LEU A CA 1
ATOM 1107 C C . LEU A 1 147 ? -0.762 -9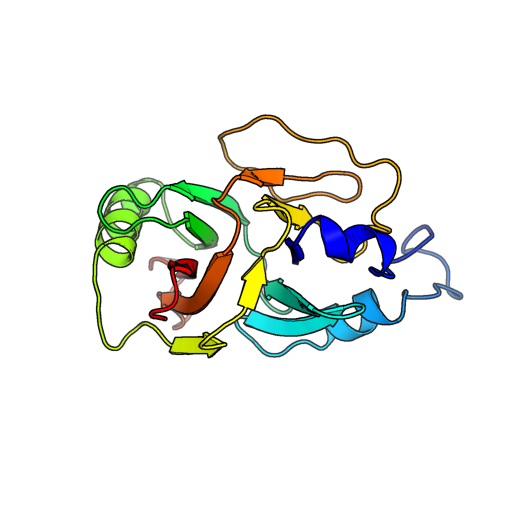.886 9.823 1.00 91.81 147 LEU A C 1
ATOM 1109 O O . LEU A 1 147 ? -0.141 -10.894 9.481 1.00 91.81 147 LEU A O 1
ATOM 1113 N N . LYS A 1 148 ? -1.927 -9.998 10.461 1.00 92.56 148 LYS A N 1
ATOM 1114 C CA . LYS A 1 148 ? -2.612 -11.294 10.522 1.00 92.56 148 LYS A CA 1
ATOM 1115 C C . LYS A 1 148 ? -3.208 -11.588 9.136 1.00 92.56 148 LYS A C 1
ATOM 1117 O O . LYS A 1 148 ? -3.748 -10.681 8.513 1.00 92.56 148 LYS A O 1
ATOM 1122 N N . PRO A 1 149 ? -3.189 -12.835 8.646 1.00 95.19 149 PRO A N 1
ATOM 1123 C CA . PRO A 1 149 ? -3.991 -13.192 7.483 1.00 95.19 149 PRO A CA 1
ATOM 1124 C C . PRO A 1 149 ? -5.473 -12.875 7.713 1.00 95.19 149 PRO A C 1
ATOM 1126 O O . PRO A 1 149 ? -6.028 -13.216 8.763 1.00 95.19 149 PRO A O 1
ATOM 1129 N N . GLY A 1 150 ? -6.126 -12.237 6.746 1.00 94.94 150 GLY A N 1
ATOM 1130 C CA . GLY A 1 150 ? -7.502 -11.787 6.908 1.00 94.94 150 GLY A CA 1
ATOM 1131 C C . GLY A 1 150 ? -7.960 -10.797 5.850 1.00 94.94 150 GLY A C 1
ATOM 1132 O O . GLY A 1 150 ? -7.279 -10.543 4.864 1.00 94.94 150 GLY A O 1
ATOM 1133 N N . ALA A 1 151 ? -9.151 -10.254 6.069 1.00 95.69 151 ALA A N 1
ATOM 1134 C CA . ALA A 1 151 ? -9.724 -9.222 5.224 1.00 95.69 151 ALA A CA 1
ATOM 1135 C C . ALA A 1 151 ? -9.512 -7.857 5.865 1.00 95.69 151 ALA A C 1
ATOM 1137 O O . ALA A 1 151 ? -9.736 -7.707 7.067 1.00 95.69 151 ALA A O 1
ATOM 1138 N N . TYR A 1 152 ? -9.123 -6.877 5.059 1.00 96.06 152 TYR A N 1
ATOM 1139 C CA . TYR A 1 152 ? -8.798 -5.535 5.510 1.00 96.06 152 TYR A CA 1
ATOM 1140 C C . TYR A 1 152 ? -9.554 -4.488 4.700 1.00 96.06 152 TYR A C 1
ATOM 1142 O O . TYR A 1 152 ? -9.570 -4.530 3.475 1.00 96.06 152 TYR A O 1
ATOM 1150 N N . LYS A 1 153 ? -10.154 -3.522 5.382 1.00 95.88 153 LYS A N 1
ATOM 1151 C CA . LYS A 1 153 ? -10.599 -2.266 4.793 1.00 95.88 153 LYS A CA 1
ATOM 1152 C C . LYS A 1 153 ? -9.378 -1.371 4.596 1.00 95.88 153 LYS A C 1
ATOM 1154 O O . LYS A 1 153 ? -8.595 -1.190 5.530 1.00 95.88 153 LYS A O 1
ATOM 1159 N N . LEU A 1 154 ? -9.250 -0.795 3.405 1.00 96.12 154 LEU A N 1
ATOM 1160 C CA . LEU A 1 154 ? -8.218 0.183 3.089 1.00 96.12 154 LEU A CA 1
ATOM 1161 C C . LEU A 1 154 ? -8.813 1.586 3.058 1.00 96.12 154 LEU A C 1
ATOM 1163 O O . LEU A 1 154 ? -9.738 1.876 2.292 1.00 96.12 154 LEU A O 1
ATOM 1167 N N . GLU A 1 155 ? -8.247 2.467 3.870 1.00 95.88 155 GLU A N 1
ATOM 1168 C CA . GLU A 1 155 ? -8.620 3.875 3.932 1.00 95.88 155 GLU A CA 1
ATOM 1169 C C . GLU A 1 155 ? -7.405 4.758 3.702 1.00 95.88 155 GLU A C 1
ATOM 1171 O O . GLU A 1 155 ? -6.284 4.387 4.049 1.00 95.88 155 GLU A O 1
ATOM 1176 N N . ILE A 1 156 ? -7.643 5.940 3.141 1.00 95.38 156 ILE A N 1
ATOM 1177 C CA . ILE A 1 156 ? -6.615 6.957 2.965 1.00 95.38 156 ILE A CA 1
ATOM 1178 C C . ILE A 1 156 ? -7.077 8.314 3.478 1.00 95.38 156 ILE A C 1
ATOM 1180 O O . ILE A 1 156 ? -8.273 8.605 3.483 1.00 95.38 156 ILE A O 1
ATOM 1184 N N . MET A 1 157 ? -6.123 9.154 3.847 1.00 93.19 157 MET A N 1
ATOM 1185 C CA . MET A 1 157 ? -6.329 10.562 4.151 1.00 93.19 157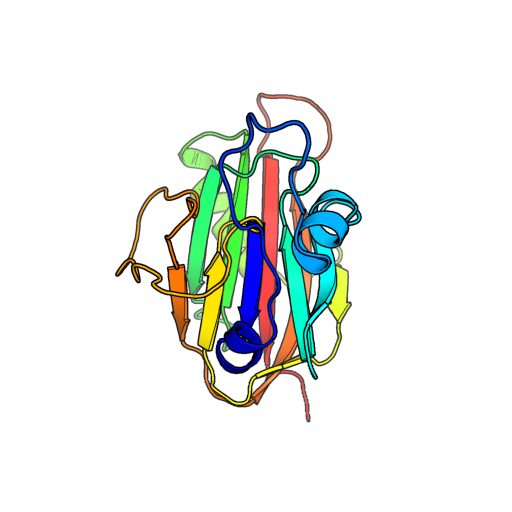 MET A CA 1
ATOM 1186 C C . MET A 1 157 ? -5.146 11.355 3.612 1.00 93.19 157 MET A C 1
ATOM 1188 O O . MET A 1 157 ? -3.996 10.964 3.793 1.00 93.19 157 MET A O 1
ATOM 1192 N N . GLU A 1 158 ? -5.445 12.470 2.963 1.00 90.81 158 GLU A N 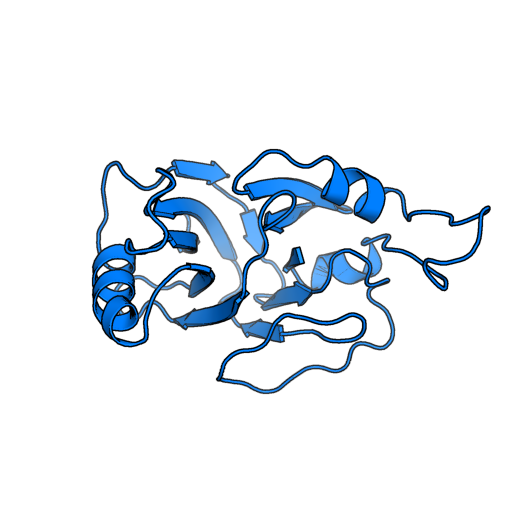1
ATOM 1193 C CA . GLU A 1 158 ? -4.456 13.462 2.562 1.00 90.81 158 GLU A CA 1
ATOM 1194 C C . GLU A 1 158 ? -4.585 14.664 3.494 1.00 90.81 158 GLU A C 1
ATOM 1196 O O . GLU A 1 158 ? -5.687 15.177 3.710 1.00 90.81 158 GLU A O 1
ATOM 1201 N N . VAL A 1 159 ? -3.466 15.075 4.080 1.00 88.25 159 VAL A N 1
ATOM 1202 C CA . VAL A 1 159 ? -3.375 16.189 5.021 1.00 88.25 159 VAL A CA 1
ATOM 1203 C C . VAL A 1 159 ? -2.600 17.305 4.340 1.00 88.25 159 VAL A C 1
ATOM 1205 O O . VAL A 1 159 ? -1.532 17.056 3.789 1.00 88.25 159 VAL A O 1
ATOM 1208 N N . GLY A 1 160 ? -3.148 18.521 4.387 1.00 79.25 160 GLY A N 1
ATOM 1209 C CA . GLY A 1 160 ? -2.417 19.732 4.016 1.00 79.25 160 GLY A CA 1
ATOM 1210 C C . GLY A 1 160 ? -2.373 20.106 2.542 1.00 79.25 160 GLY A C 1
ATOM 1211 O O . GLY A 1 160 ? -1.574 20.970 2.225 1.00 79.25 160 GLY A O 1
ATOM 1212 N N . GLY A 1 161 ? -3.212 19.540 1.665 1.00 59.53 161 GLY A N 1
ATOM 1213 C CA . GLY A 1 161 ? -3.174 19.727 0.198 1.00 59.53 161 GLY A CA 1
ATOM 1214 C C . GLY A 1 161 ? -3.347 21.153 -0.374 1.00 59.53 161 GLY A C 1
ATOM 1215 O O . GLY A 1 161 ? -3.574 21.293 -1.574 1.00 59.53 161 GLY A O 1
ATOM 1216 N N . ASP A 1 162 ? -3.244 22.206 0.443 1.00 55.81 162 ASP A N 1
ATOM 1217 C CA . ASP A 1 162 ? -3.099 23.593 -0.003 1.00 55.81 162 ASP A CA 1
ATOM 1218 C C . ASP A 1 162 ? -1.625 24.025 0.159 1.00 55.81 162 ASP A C 1
ATOM 1220 O O . ASP A 1 162 ? -1.041 23.866 1.224 1.00 55.81 162 ASP A O 1
ATOM 1224 N N . LEU A 1 163 ? -1.055 24.564 -0.927 1.00 53.34 163 LEU A N 1
ATOM 1225 C CA . LEU A 1 163 ? 0.364 24.816 -1.267 1.00 53.34 163 LEU A CA 1
ATOM 1226 C C . LEU A 1 163 ? 1.194 25.725 -0.324 1.00 53.34 163 LEU A C 1
ATOM 1228 O O . LEU A 1 163 ? 2.090 26.431 -0.793 1.00 53.34 163 LEU A O 1
ATOM 1232 N N . ASP A 1 164 ? 0.899 25.782 0.970 1.00 58.72 164 ASP A N 1
ATOM 1233 C CA . ASP A 1 164 ? 1.768 26.463 1.926 1.00 58.72 164 ASP A CA 1
ATOM 1234 C C . ASP A 1 164 ? 2.844 25.478 2.402 1.00 58.72 164 ASP A C 1
ATOM 1236 O O . ASP A 1 164 ? 2.558 24.570 3.182 1.00 58.72 164 ASP A O 1
ATOM 1240 N N . GLU A 1 165 ? 4.074 25.635 1.900 1.00 58.72 165 GLU A N 1
ATOM 1241 C CA . GLU A 1 165 ? 5.231 24.783 2.239 1.00 58.72 165 GLU A CA 1
ATOM 1242 C C . GLU A 1 165 ? 5.533 24.775 3.752 1.00 58.72 165 GLU A C 1
ATOM 1244 O O . GLU A 1 165 ? 6.201 23.866 4.240 1.00 58.72 165 GLU A O 1
ATOM 1249 N N . ASP A 1 166 ? 4.999 25.753 4.494 1.00 59.44 166 ASP A N 1
ATOM 1250 C CA . ASP A 1 166 ? 5.107 25.874 5.949 1.00 59.44 166 ASP A CA 1
ATOM 1251 C C . ASP A 1 166 ? 4.051 25.039 6.724 1.00 59.44 166 ASP A C 1
ATOM 1253 O O . ASP A 1 166 ? 4.046 25.043 7.956 1.00 59.44 166 ASP A O 1
ATOM 1257 N N . SER A 1 167 ? 3.131 24.337 6.043 1.00 69.12 167 SER A N 1
ATOM 1258 C CA . SER A 1 167 ? 2.081 23.502 6.663 1.00 69.12 167 SER A CA 1
ATOM 1259 C C . SER A 1 167 ? 2.403 22.003 6.609 1.00 69.12 167 SER A C 1
ATOM 1261 O O . SER A 1 167 ? 3.164 21.555 5.771 1.00 69.12 167 SER A O 1
ATOM 1263 N N . LEU A 1 168 ? 1.809 21.179 7.478 1.00 75.75 168 LEU A N 1
ATOM 1264 C CA . LEU A 1 168 ? 1.957 19.716 7.414 1.00 75.75 168 LEU A CA 1
ATOM 1265 C C . LEU A 1 168 ? 1.333 19.147 6.128 1.00 75.75 168 LEU A C 1
ATOM 1267 O O . LEU A 1 168 ? 0.116 19.220 5.974 1.00 75.75 168 LEU A O 1
ATOM 1271 N N . GLY A 1 169 ? 2.139 18.516 5.269 1.00 86.88 169 GLY A N 1
ATOM 1272 C CA . GLY A 1 169 ? 1.710 17.805 4.064 1.00 86.88 169 GLY A CA 1
ATOM 1273 C C . GLY A 1 169 ? 2.022 16.311 4.135 1.00 86.88 169 GLY A C 1
ATOM 1274 O O . GLY A 1 169 ? 3.187 15.916 4.054 1.00 86.88 169 GLY A O 1
ATOM 1275 N N . CYS A 1 170 ? 1.012 15.444 4.248 1.00 89.56 170 CYS A N 1
ATOM 1276 C CA . CYS A 1 170 ? 1.242 13.995 4.264 1.00 89.56 170 CYS A CA 1
ATOM 1277 C C . CYS A 1 170 ? 0.087 13.166 3.686 1.00 89.56 170 CYS A C 1
ATOM 1279 O O . CYS A 1 170 ? -1.071 13.583 3.644 1.00 89.56 170 CYS A O 1
ATOM 1281 N N . LEU A 1 171 ? 0.425 11.953 3.251 1.00 92.62 171 LEU A N 1
ATOM 1282 C CA . LEU A 1 171 ? -0.507 10.904 2.866 1.00 92.62 171 LEU A CA 1
ATOM 1283 C C . LEU A 1 171 ? -0.484 9.801 3.922 1.00 92.62 171 LEU A C 1
ATOM 1285 O O . LEU A 1 171 ? 0.556 9.200 4.202 1.00 92.62 171 LEU A O 1
ATOM 1289 N N . LEU A 1 172 ? -1.659 9.490 4.450 1.00 94.00 172 LEU A N 1
ATOM 1290 C CA . LEU A 1 172 ? -1.888 8.403 5.388 1.00 94.00 172 LEU A CA 1
ATOM 1291 C C . LEU A 1 172 ? -2.691 7.314 4.683 1.00 94.00 172 LEU A C 1
ATOM 1293 O O . LEU A 1 172 ? -3.734 7.598 4.097 1.00 94.00 172 LEU A O 1
ATOM 1297 N N . CYS A 1 173 ? -2.237 6.067 4.751 1.00 95.44 173 CYS A N 1
ATOM 1298 C CA . CYS A 1 173 ? -2.978 4.902 4.265 1.00 95.44 173 CYS A CA 1
ATOM 1299 C C . CYS A 1 173 ? -3.065 3.881 5.392 1.00 95.44 173 CYS A C 1
ATOM 1301 O O . CYS A 1 173 ? -2.027 3.501 5.918 1.00 95.44 173 CYS A O 1
ATOM 1303 N N . ARG A 1 174 ? -4.253 3.404 5.767 1.00 95.12 174 ARG A N 1
ATOM 1304 C CA . ARG A 1 174 ? -4.397 2.410 6.841 1.00 95.12 174 ARG A CA 1
ATOM 1305 C C . ARG A 1 174 ? -5.157 1.170 6.398 1.00 95.12 174 ARG A C 1
ATOM 1307 O O . ARG A 1 174 ? -6.179 1.264 5.720 1.00 95.12 174 ARG A O 1
ATOM 1314 N N . TRP A 1 175 ? -4.655 0.019 6.835 1.00 95.50 175 TRP A N 1
ATOM 1315 C CA . TRP A 1 175 ? -5.282 -1.288 6.696 1.00 95.50 175 TRP A CA 1
ATOM 1316 C C . TRP A 1 175 ? -5.874 -1.673 8.042 1.00 95.50 175 TRP A C 1
ATOM 1318 O O . TRP A 1 175 ? -5.152 -1.982 8.992 1.00 95.50 175 TRP A O 1
ATOM 1328 N N . LEU A 1 176 ? -7.201 -1.663 8.109 1.00 94.50 176 LEU A N 1
ATOM 1329 C CA . LEU A 1 176 ? -7.966 -2.037 9.294 1.00 94.50 176 LEU A CA 1
ATOM 1330 C C . LEU A 1 176 ? -8.687 -3.357 9.034 1.00 94.50 176 LEU A C 1
ATOM 1332 O O . LEU A 1 176 ? -9.157 -3.545 7.916 1.00 94.50 176 LEU A O 1
ATOM 1336 N N . PRO A 1 177 ? -8.830 -4.269 10.005 1.00 94.25 177 PRO A N 1
ATOM 1337 C CA . PRO A 1 177 ? -9.595 -5.491 9.819 1.00 94.25 177 PRO A CA 1
ATOM 1338 C C . PRO A 1 177 ? -11.004 -5.147 9.347 1.00 94.25 177 PRO A C 1
ATOM 1340 O O . PRO A 1 177 ? -11.681 -4.304 9.934 1.00 94.25 177 PRO A O 1
ATOM 1343 N N . ALA A 1 178 ? -11.434 -5.775 8.260 1.00 92.31 178 ALA A N 1
ATOM 1344 C CA . ALA A 1 178 ? -12.796 -5.640 7.782 1.00 92.31 178 ALA A CA 1
ATOM 1345 C C . ALA A 1 178 ? -13.727 -6.459 8.685 1.00 92.31 178 ALA A C 1
ATOM 1347 O O . ALA A 1 178 ? -13.429 -7.613 9.020 1.00 92.31 178 ALA A O 1
ATOM 1348 N N . ASP A 1 179 ? -14.870 -5.878 9.046 1.00 81.38 179 ASP A N 1
ATOM 1349 C CA . ASP A 1 179 ? -15.943 -6.623 9.698 1.00 81.38 179 ASP A CA 1
ATOM 1350 C C . ASP A 1 179 ? -16.376 -7.807 8.811 1.00 81.38 179 ASP A C 1
ATOM 1352 O O . ASP A 1 179 ? -16.337 -7.742 7.577 1.00 81.38 179 ASP A O 1
ATOM 1356 N N . ARG A 1 180 ? -16.733 -8.923 9.457 1.00 55.12 180 ARG A N 1
ATOM 1357 C CA . ARG A 1 180 ? -17.153 -10.164 8.788 1.00 55.12 180 ARG A CA 1
ATOM 1358 C C . ARG A 1 180 ? -18.494 -10.044 8.079 1.00 55.12 180 ARG A C 1
ATOM 1360 O O . ARG A 1 180 ? -19.430 -9.476 8.680 1.00 55.12 180 ARG A O 1
#

Secondary structure (DSSP, 8-state):
-EEEEGGGGGG-----S-TT-TT----HHHHHHHTPPSSEEEEEETTEEEEEE-SSS---SEEEEEETTTTEEEEEEEEE--TTHHHHHHHHHH--STT-EEEEEEEEESSSEEEEE-TT--SSS-EE----S-B---TTEEEEEE--SEEEEEEEEEE--SS-TTS-EEEEEEEEEPP-

pLDDT: mean 83.09, std 13.53, range [47.56, 96.94]